Protein AF-A0A9Q2S2T6-F1 (afdb_monomer_lite)

Radius of gyration: 16.64 Å; chains: 1; bounding box: 44×46×44 Å

Organism: NCBI:txid1402135

pLDDT: mean 82.58, std 16.56, range [42.53, 98.38]

Sequence (194 aa):
MKQRLGYIKALYEIPVSDLWSVHAVMGIYILRSSRRIYCGLGSNLANRIPNSLREQGFGEFANYFTEELLYFPKDFRQVDFMSVIEANTISALHTIIWGNGLPLRLTNKQHALLLPGAAWNSCLMLEYKLSIEIAQTVLYRMGVPRRLTELPAYMSDFPTDLGRHHAARWKDIIADEVCLRKKAECPLFVMHPA

Secondary structure (DSSP, 8-state):
--PPPEE--EEEEEEGGGGGG--SS-EEEEEEETTEEEEEEESSHHHHHHHHHHHHT--SEEEEEEGGGEE--TT--HHHHHHHHHHHHHHHHHHHHHHTT-S-EE---TT--PPPGGGGSTT--HHHHHHHHHHHHHHHHTT--HHHHSPPP--S---TTHHHHHHHHHHHHHHHHHTT------SEEEPPP-

Structure (mmCIF, N/CA/C/O backbone):
data_AF-A0A9Q2S2T6-F1
#
_entry.id   AF-A0A9Q2S2T6-F1
#
loop_
_atom_site.group_PDB
_atom_site.id
_atom_site.type_symbol
_atom_site.label_atom_id
_atom_site.label_alt_id
_atom_site.label_comp_id
_atom_site.label_asym_id
_atom_site.label_entity_id
_atom_site.label_seq_id
_atom_site.pdbx_PDB_ins_code
_atom_site.Cartn_x
_atom_site.Cartn_y
_atom_site.Cartn_z
_atom_site.occupancy
_atom_site.B_iso_or_equiv
_atom_site.auth_seq_id
_atom_site.auth_comp_id
_atom_site.auth_asym_id
_atom_site.auth_atom_id
_atom_site.pdbx_PDB_model_num
ATOM 1 N N . MET A 1 1 ? 26.669 16.480 13.266 1.00 46.88 1 MET A N 1
ATOM 2 C CA . MET A 1 1 ? 26.276 15.288 12.479 1.00 46.88 1 MET A CA 1
ATOM 3 C C . MET A 1 1 ? 24.921 15.582 11.838 1.00 46.88 1 MET A C 1
ATOM 5 O O . MET A 1 1 ? 23.966 15.764 12.580 1.00 46.88 1 MET A O 1
ATOM 9 N N . LYS A 1 2 ? 24.825 15.755 10.509 1.00 50.28 2 LYS A N 1
ATOM 10 C CA . LYS A 1 2 ? 23.519 15.941 9.842 1.00 50.28 2 LYS A CA 1
ATOM 11 C C . LYS A 1 2 ? 22.787 14.597 9.888 1.00 50.28 2 LYS A C 1
ATOM 13 O O . LYS A 1 2 ? 23.270 13.643 9.284 1.00 50.28 2 LYS A O 1
ATOM 18 N N . GLN A 1 3 ? 21.695 14.499 10.644 1.00 55.38 3 GLN A N 1
ATOM 19 C CA . GLN A 1 3 ? 20.847 13.305 10.627 1.00 55.38 3 GLN A CA 1
ATOM 20 C C . GLN A 1 3 ? 20.339 13.108 9.193 1.00 55.38 3 GLN A C 1
ATOM 22 O O . GLN A 1 3 ? 19.788 14.032 8.596 1.00 55.38 3 GLN A O 1
ATOM 27 N N . ARG A 1 4 ? 20.626 11.942 8.608 1.00 68.75 4 ARG A N 1
ATOM 28 C CA . ARG A 1 4 ? 20.099 11.552 7.297 1.00 68.75 4 ARG A CA 1
ATOM 29 C C . ARG A 1 4 ? 18.656 11.090 7.477 1.00 68.75 4 ARG A C 1
ATOM 31 O O . ARG A 1 4 ? 18.354 10.448 8.479 1.00 68.75 4 ARG A O 1
ATOM 38 N N . LEU A 1 5 ? 17.807 11.406 6.501 1.00 76.88 5 LEU A N 1
ATOM 39 C CA . LEU A 1 5 ? 16.443 10.891 6.431 1.00 76.88 5 LEU A CA 1
ATOM 40 C C . LEU A 1 5 ? 16.483 9.353 6.406 1.00 76.88 5 LEU A C 1
ATOM 42 O O . LEU A 1 5 ? 17.262 8.767 5.650 1.00 76.88 5 LEU A O 1
ATOM 46 N N . GLY A 1 6 ? 15.677 8.711 7.243 1.00 84.25 6 GLY A N 1
ATOM 47 C CA . GLY A 1 6 ? 15.618 7.255 7.359 1.00 84.25 6 GLY A CA 1
ATOM 48 C C . GLY A 1 6 ? 14.301 6.797 7.968 1.00 84.25 6 GLY A C 1
ATOM 49 O O . GLY A 1 6 ? 13.462 7.623 8.317 1.00 84.25 6 GLY A O 1
ATOM 50 N N . TYR A 1 7 ? 14.115 5.485 8.101 1.00 86.12 7 TYR A N 1
ATOM 51 C CA . TYR A 1 7 ? 12.903 4.926 8.690 1.00 86.12 7 TYR A CA 1
ATOM 52 C C . TYR A 1 7 ? 13.146 3.584 9.380 1.00 86.12 7 TYR A C 1
ATOM 54 O O . TYR A 1 7 ? 14.085 2.856 9.047 1.00 86.12 7 TYR A O 1
ATOM 62 N N . ILE A 1 8 ? 12.278 3.255 10.333 1.00 86.69 8 ILE A N 1
ATOM 63 C CA . ILE A 1 8 ? 12.166 1.920 10.914 1.00 86.69 8 ILE A CA 1
ATOM 64 C C . ILE A 1 8 ? 11.430 1.040 9.908 1.00 86.69 8 ILE A C 1
ATOM 66 O O . ILE A 1 8 ? 10.315 1.355 9.491 1.00 86.69 8 ILE A O 1
ATOM 70 N N . LYS A 1 9 ? 12.043 -0.086 9.530 1.00 87.31 9 LYS A N 1
ATOM 71 C CA . LYS A 1 9 ? 11.454 -1.062 8.606 1.00 87.31 9 LYS A CA 1
ATOM 72 C C . LYS A 1 9 ? 10.332 -1.864 9.260 1.00 87.31 9 LYS A C 1
ATOM 74 O O . LYS A 1 9 ? 10.480 -3.063 9.478 1.00 87.31 9 LYS A O 1
ATOM 79 N N . ALA A 1 10 ? 9.224 -1.216 9.583 1.00 89.31 10 ALA A N 1
ATOM 80 C CA . ALA A 1 10 ? 8.072 -1.865 10.175 1.00 89.31 10 ALA A CA 1
ATOM 81 C C . ALA A 1 10 ? 6.755 -1.399 9.549 1.00 89.31 10 ALA A C 1
ATOM 83 O O . ALA A 1 10 ? 6.629 -0.254 9.126 1.00 89.31 10 ALA A O 1
ATOM 84 N N . LEU A 1 11 ? 5.779 -2.301 9.508 1.00 93.56 11 LEU A N 1
ATOM 85 C CA . LEU A 1 11 ? 4.405 -2.023 9.113 1.00 93.56 11 LEU A CA 1
ATOM 86 C C . LEU A 1 11 ? 3.482 -2.653 10.156 1.00 93.56 11 LEU A C 1
ATOM 88 O O . LEU A 1 11 ? 3.628 -3.834 10.487 1.00 93.56 11 LEU A O 1
ATOM 92 N N . TYR A 1 12 ? 2.550 -1.866 10.683 1.00 94.56 12 TYR A N 1
ATOM 93 C CA . TYR A 1 12 ? 1.514 -2.388 11.564 1.00 94.56 12 TYR A CA 1
ATOM 94 C C . TYR A 1 12 ? 0.455 -3.090 10.723 1.00 94.56 12 TYR A C 1
ATOM 96 O O . TYR A 1 12 ? 0.104 -2.602 9.651 1.00 94.56 12 TYR A O 1
ATOM 104 N N . GLU A 1 13 ? -0.076 -4.201 11.214 1.00 94.81 13 GLU A N 1
ATOM 105 C CA . GLU A 1 13 ? -1.222 -4.889 10.625 1.00 94.81 13 GLU A CA 1
ATOM 106 C C . GLU A 1 13 ? -2.197 -5.224 11.745 1.00 94.81 13 GLU A C 1
ATOM 108 O O . GLU A 1 13 ? -1.837 -5.849 12.741 1.00 94.81 13 GLU A O 1
ATOM 113 N N . ILE A 1 14 ? -3.446 -4.816 11.558 1.00 94.62 14 ILE A N 1
ATOM 114 C CA . ILE A 1 14 ? -4.520 -5.074 12.507 1.00 94.62 14 ILE A CA 1
ATOM 115 C C . ILE A 1 14 ? -5.749 -5.615 11.774 1.00 94.62 14 ILE A C 1
ATOM 117 O O . ILE A 1 14 ? -6.048 -5.179 10.652 1.00 94.62 14 ILE A O 1
ATOM 121 N N . PRO A 1 15 ? -6.483 -6.562 12.372 1.00 95.75 15 PRO A N 1
ATOM 122 C CA . PRO A 1 15 ? -7.802 -6.917 11.881 1.00 95.75 15 PRO A CA 1
ATOM 123 C C . PRO A 1 15 ? -8.771 -5.751 12.116 1.00 95.75 15 PRO A C 1
ATOM 125 O O . PRO A 1 15 ? -8.642 -4.978 13.064 1.00 95.75 15 PRO A O 1
ATOM 128 N N . VAL A 1 16 ? -9.784 -5.630 11.260 1.00 93.38 16 VAL A N 1
ATOM 129 C CA . VAL A 1 16 ? -10.800 -4.566 11.369 1.00 93.38 16 VAL A CA 1
ATOM 130 C C . VAL A 1 16 ? -11.642 -4.667 12.654 1.00 93.38 16 VAL A C 1
ATOM 132 O O . VAL A 1 16 ? -12.215 -3.671 13.088 1.00 93.38 16 VAL A O 1
ATOM 135 N N . SER A 1 17 ? -11.682 -5.829 13.311 1.00 94.38 17 SER A N 1
ATOM 136 C CA . SER A 1 17 ? -12.286 -5.969 14.645 1.00 94.38 17 SER A CA 1
ATOM 137 C C . SER A 1 17 ? -11.566 -5.150 15.722 1.00 94.38 17 SER A C 1
ATOM 139 O O . SER A 1 17 ? -12.191 -4.761 16.706 1.00 94.38 17 SER A O 1
ATOM 141 N N . ASP A 1 18 ? -10.284 -4.840 15.512 1.00 95.56 18 ASP A N 1
ATOM 142 C CA . ASP A 1 18 ? -9.395 -4.291 16.538 1.00 95.56 18 ASP A CA 1
ATOM 143 C C . ASP A 1 18 ? -8.984 -2.841 16.241 1.00 95.56 18 ASP A C 1
ATOM 145 O O . ASP A 1 18 ? -8.001 -2.336 16.771 1.00 95.56 18 ASP A O 1
ATOM 149 N N . LEU A 1 19 ? -9.752 -2.116 15.417 1.00 93.25 19 LEU A N 1
ATOM 150 C CA . LEU A 1 19 ? -9.435 -0.725 15.042 1.00 93.25 19 LEU A CA 1
ATOM 151 C C . LEU A 1 19 ? -9.319 0.243 16.224 1.00 93.25 19 LEU A C 1
ATOM 153 O O . LEU A 1 19 ? -8.726 1.310 16.080 1.00 93.25 19 LEU A O 1
ATOM 157 N N . TRP A 1 20 ? -9.871 -0.113 17.383 1.00 92.12 20 TRP A N 1
ATOM 158 C CA . TRP A 1 20 ? -9.732 0.657 18.617 1.00 92.12 20 TRP A CA 1
ATOM 159 C C . TRP A 1 20 ? -8.271 0.777 19.082 1.00 92.12 20 TRP A C 1
ATOM 161 O O . TRP A 1 20 ? -7.962 1.688 19.844 1.00 92.12 20 TRP A O 1
ATOM 171 N N . SER A 1 21 ? -7.371 -0.099 18.616 1.00 92.50 21 SER A N 1
ATOM 172 C CA . SER A 1 21 ? -5.942 -0.060 18.941 1.00 92.50 21 SER A CA 1
ATOM 173 C C . SER A 1 21 ? -5.119 0.846 18.015 1.00 92.50 21 SER A C 1
ATOM 175 O O . SER A 1 21 ? -3.905 0.946 18.184 1.00 92.50 21 SER A O 1
ATOM 177 N N . VAL A 1 22 ? -5.730 1.477 17.005 1.00 93.50 22 VAL A N 1
ATOM 178 C CA . VAL A 1 22 ? -5.021 2.391 16.097 1.00 93.50 22 VAL A CA 1
ATOM 179 C C . VAL A 1 22 ? -4.677 3.681 16.831 1.00 93.50 22 VAL A C 1
ATOM 181 O O . VAL A 1 22 ? -5.549 4.347 17.385 1.00 93.50 22 VAL A O 1
ATOM 184 N N . HIS A 1 23 ? -3.412 4.088 16.769 1.00 90.25 23 HIS A N 1
ATOM 185 C CA . HIS A 1 23 ? -2.978 5.361 17.337 1.00 90.25 23 HIS A CA 1
ATOM 186 C C . HIS A 1 23 ? -3.464 6.563 16.510 1.00 90.25 23 HIS A C 1
ATOM 188 O O . HIS A 1 23 ? -3.531 6.534 15.278 1.00 90.25 23 HIS A O 1
ATOM 194 N N . ALA A 1 24 ? -3.772 7.659 17.201 1.00 95.12 24 ALA A N 1
ATOM 195 C CA . ALA A 1 24 ? -4.192 8.923 16.604 1.00 95.12 24 ALA A CA 1
ATOM 196 C C . ALA A 1 24 ? -2.989 9.722 16.065 1.00 95.12 24 ALA A C 1
ATOM 198 O O . ALA A 1 24 ? -2.657 10.782 16.587 1.00 95.12 24 ALA A O 1
ATOM 199 N N . VAL A 1 25 ? -2.333 9.195 15.030 1.00 94.31 25 VAL A N 1
ATOM 200 C CA . VAL A 1 25 ? -1.106 9.754 14.430 1.00 94.31 25 VAL A CA 1
ATOM 201 C C . VAL A 1 25 ? -1.260 9.952 12.925 1.00 94.31 25 VAL A C 1
ATOM 203 O O . VAL A 1 25 ? -2.160 9.356 12.318 1.00 94.31 25 VAL A O 1
ATOM 206 N N . MET A 1 26 ? -0.389 10.764 12.312 1.00 95.12 26 MET A N 1
ATOM 207 C CA . MET A 1 26 ? -0.336 10.862 10.856 1.00 95.12 26 MET A CA 1
ATOM 208 C C . MET A 1 26 ? 0.307 9.607 10.264 1.00 95.12 26 MET A C 1
ATOM 210 O O . MET A 1 26 ? 1.298 9.070 10.768 1.00 95.12 26 MET A O 1
ATOM 214 N N . GLY A 1 27 ? -0.255 9.131 9.161 1.00 96.12 27 GLY A N 1
ATOM 215 C CA . GLY A 1 27 ? 0.223 7.922 8.521 1.00 96.12 27 GLY A CA 1
ATOM 216 C C . GLY A 1 27 ? -0.439 7.649 7.187 1.00 96.12 27 GLY A C 1
ATOM 217 O O . GLY A 1 27 ? -1.501 8.196 6.878 1.00 96.12 27 GLY A O 1
ATOM 218 N N . ILE A 1 28 ? 0.168 6.743 6.430 1.00 97.56 28 ILE A N 1
ATOM 219 C CA . ILE A 1 28 ? -0.520 6.076 5.330 1.00 97.56 28 ILE A CA 1
ATOM 220 C C . ILE A 1 28 ? -1.044 4.727 5.806 1.00 97.56 28 ILE A C 1
ATOM 222 O O . ILE A 1 28 ? -0.471 4.090 6.692 1.00 97.56 28 ILE A O 1
ATOM 226 N N . TYR A 1 29 ? -2.136 4.277 5.213 1.00 98.19 29 TYR A N 1
ATOM 227 C CA . TYR A 1 29 ? -2.740 2.992 5.512 1.00 98.19 29 TYR A CA 1
ATOM 228 C C . TYR A 1 29 ? -3.201 2.305 4.235 1.00 98.19 29 TYR A C 1
ATOM 230 O O . TYR A 1 29 ? -3.433 2.934 3.203 1.00 98.19 29 TYR A O 1
ATOM 238 N N . ILE A 1 30 ? -3.335 0.988 4.318 1.00 98.38 30 ILE A N 1
ATOM 239 C CA . ILE A 1 30 ? -3.843 0.127 3.269 1.00 98.38 30 ILE A CA 1
ATOM 240 C C . ILE A 1 30 ? -4.916 -0.786 3.858 1.00 98.38 30 ILE A C 1
ATOM 242 O O . ILE A 1 30 ? -4.626 -1.668 4.671 1.00 98.38 30 ILE A O 1
ATOM 246 N N . LEU A 1 31 ? -6.151 -0.591 3.401 1.00 98.25 31 LEU A N 1
ATOM 247 C CA . LEU A 1 31 ? -7.266 -1.503 3.627 1.00 98.25 31 LEU A CA 1
ATOM 248 C C . LEU A 1 31 ? -7.179 -2.643 2.619 1.00 98.25 31 LEU A C 1
ATOM 250 O O . LEU A 1 31 ? -7.080 -2.409 1.411 1.00 98.25 31 LEU A O 1
ATOM 254 N N . ARG A 1 32 ? -7.256 -3.879 3.105 1.00 96.00 32 ARG A N 1
ATOM 255 C CA . ARG A 1 32 ? -7.220 -5.068 2.252 1.00 96.00 32 ARG A CA 1
ATOM 256 C C . ARG A 1 32 ? -8.313 -6.062 2.614 1.00 96.00 32 ARG A C 1
ATOM 258 O O . ARG A 1 32 ? -8.635 -6.267 3.780 1.00 96.00 32 ARG A O 1
ATOM 265 N N . SER A 1 33 ? -8.861 -6.685 1.583 1.00 93.00 33 SER A N 1
ATOM 266 C CA . SER A 1 33 ? -9.710 -7.883 1.634 1.00 93.00 33 SER A CA 1
ATOM 267 C C . SER A 1 33 ? -9.227 -8.850 0.553 1.00 93.00 33 SER A C 1
ATOM 269 O O . SER A 1 33 ? -8.393 -8.458 -0.265 1.00 93.00 33 SER A O 1
ATOM 271 N N . SER A 1 34 ? -9.761 -10.071 0.499 1.00 86.50 34 SER A N 1
ATOM 272 C CA . SER A 1 34 ? -9.315 -11.140 -0.421 1.00 86.50 34 SER A CA 1
ATOM 273 C C . SER A 1 34 ? -8.887 -10.712 -1.841 1.00 86.50 34 SER A C 1
ATOM 275 O O . SER A 1 34 ? -7.906 -11.240 -2.359 1.00 86.50 34 SER A O 1
ATOM 277 N N . ARG A 1 35 ? -9.586 -9.763 -2.488 1.00 91.19 35 ARG A N 1
ATOM 278 C CA . ARG A 1 35 ? -9.241 -9.268 -3.841 1.00 91.19 35 ARG A CA 1
ATOM 279 C C . ARG A 1 35 ? -9.248 -7.752 -4.014 1.00 91.19 35 ARG A C 1
ATOM 281 O O . ARG A 1 35 ? -9.133 -7.275 -5.141 1.00 91.19 35 ARG A O 1
ATOM 288 N N . ARG A 1 36 ? -9.432 -6.977 -2.946 1.00 95.31 36 ARG A N 1
ATOM 289 C CA . ARG A 1 36 ? -9.549 -5.511 -3.038 1.00 95.31 36 ARG A CA 1
ATOM 290 C C . ARG A 1 36 ? -8.568 -4.832 -2.105 1.00 95.31 36 ARG A C 1
ATOM 292 O O . ARG A 1 36 ? -8.431 -5.248 -0.955 1.00 95.31 36 ARG A O 1
ATOM 299 N N . ILE A 1 37 ? -7.934 -3.786 -2.620 1.00 97.75 37 ILE A N 1
ATOM 300 C CA . ILE A 1 37 ? -6.936 -2.979 -1.929 1.00 97.75 37 ILE A CA 1
ATOM 301 C C . ILE A 1 37 ? -7.318 -1.511 -2.089 1.00 97.75 37 ILE A C 1
ATOM 303 O O . ILE A 1 37 ? -7.670 -1.077 -3.186 1.00 97.75 37 ILE A O 1
ATOM 307 N N . TYR A 1 38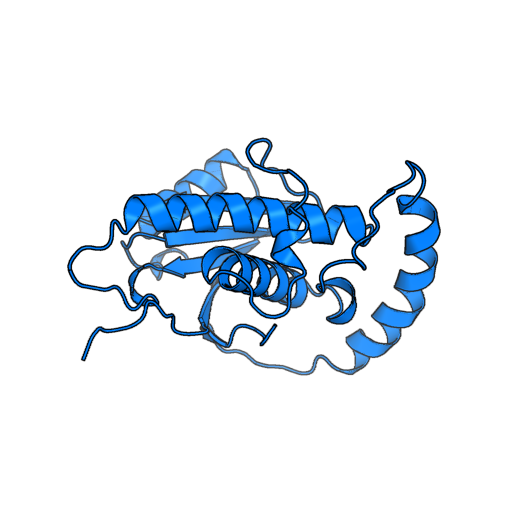 ? -7.224 -0.758 -1.003 1.00 98.19 38 TYR A N 1
ATOM 308 C CA . TYR A 1 38 ? -7.325 0.695 -0.996 1.00 98.19 38 TYR A CA 1
ATOM 309 C C . TYR A 1 38 ? -6.204 1.260 -0.134 1.00 98.19 38 TYR A C 1
ATOM 311 O O . TYR A 1 38 ? -6.017 0.795 0.986 1.00 98.19 38 TYR A O 1
ATOM 319 N N . CYS A 1 39 ? -5.482 2.256 -0.632 1.00 98.31 39 CYS A N 1
ATOM 320 C CA . CYS A 1 39 ? -4.472 2.993 0.116 1.00 98.31 39 CYS A CA 1
ATOM 321 C C . CYS A 1 39 ? -4.969 4.414 0.397 1.00 98.31 39 CYS A C 1
ATOM 323 O O . CYS A 1 39 ? -5.634 5.010 -0.448 1.00 98.31 39 CYS A O 1
ATOM 325 N N . GLY A 1 40 ? -4.667 4.954 1.571 1.00 97.38 40 GLY A N 1
ATOM 326 C CA . GLY A 1 40 ? -5.006 6.328 1.905 1.00 97.38 40 GLY A CA 1
ATOM 327 C C . GLY A 1 40 ? -4.021 6.956 2.880 1.00 97.38 40 GLY A C 1
ATOM 328 O O . GLY A 1 40 ? -3.321 6.261 3.613 1.00 97.38 40 GLY A O 1
ATOM 329 N N . LEU A 1 41 ? -4.023 8.281 2.923 1.00 97.25 41 LEU A N 1
ATOM 330 C CA . LEU A 1 41 ? -3.368 9.110 3.928 1.00 97.25 41 LEU A CA 1
ATOM 331 C C . LEU A 1 41 ? -4.384 9.586 4.977 1.00 97.25 41 LEU A C 1
ATOM 333 O O . LEU A 1 41 ? -5.562 9.826 4.684 1.00 97.25 41 LEU A O 1
ATOM 337 N N . GLY A 1 42 ? -3.935 9.742 6.220 1.00 96.25 42 GLY A N 1
ATOM 338 C CA . GLY A 1 42 ? -4.690 10.424 7.265 1.00 96.25 42 GLY A CA 1
ATOM 339 C C . GLY A 1 42 ? -3.765 11.174 8.211 1.00 96.25 42 GLY A C 1
ATOM 340 O O . GLY A 1 42 ? -2.763 10.624 8.647 1.00 96.25 42 GLY A O 1
ATOM 341 N N . SER A 1 43 ? -4.133 12.404 8.574 1.00 95.81 43 SER A N 1
ATOM 342 C CA . SER A 1 43 ? -3.496 13.149 9.674 1.00 95.81 43 SER A CA 1
ATOM 343 C C . SER A 1 43 ? -3.831 12.566 11.052 1.00 95.81 43 SER A C 1
ATOM 345 O O . SER A 1 43 ? -3.153 12.848 12.031 1.00 95.81 43 SER A O 1
ATOM 347 N N . ASN A 1 44 ? -4.883 11.747 11.123 1.00 96.94 44 ASN A N 1
ATOM 348 C CA . ASN A 1 44 ? -5.264 10.963 12.287 1.00 96.94 44 ASN A CA 1
ATOM 349 C C . ASN A 1 44 ? -5.794 9.608 11.802 1.00 96.94 44 ASN A C 1
ATOM 351 O O . ASN A 1 44 ? -6.937 9.504 11.339 1.00 96.94 44 ASN A O 1
ATOM 355 N N . LEU A 1 45 ? -4.952 8.577 11.877 1.00 97.31 45 LEU A N 1
ATOM 356 C CA . LEU A 1 45 ? -5.296 7.234 11.413 1.00 97.31 45 LEU A CA 1
ATOM 357 C C . LEU A 1 45 ? -6.460 6.607 12.188 1.00 97.31 45 LEU A C 1
ATOM 359 O O . LEU A 1 45 ? -7.319 5.985 11.561 1.00 97.31 45 LEU A O 1
ATOM 363 N N . ALA A 1 46 ? -6.529 6.820 13.507 1.00 97.06 46 ALA A N 1
ATOM 364 C CA . ALA A 1 46 ? -7.592 6.283 14.362 1.00 97.06 46 ALA A CA 1
ATOM 365 C C . ALA A 1 46 ? -8.994 6.695 13.884 1.00 97.06 46 ALA A C 1
ATOM 367 O O . ALA A 1 46 ? -9.930 5.903 13.942 1.00 97.06 46 ALA A O 1
ATOM 368 N N . ASN A 1 47 ? -9.127 7.902 13.326 1.00 97.44 47 ASN A N 1
ATOM 369 C CA . ASN A 1 47 ? -10.378 8.378 12.733 1.00 97.44 47 ASN A CA 1
ATOM 370 C C . ASN A 1 47 ? -10.491 8.054 11.236 1.00 97.44 47 ASN A C 1
ATOM 372 O O . ASN A 1 47 ? -11.569 7.698 10.747 1.00 97.44 47 ASN A O 1
ATOM 376 N N . ARG A 1 48 ? -9.395 8.196 10.478 1.00 97.88 48 ARG A N 1
ATOM 377 C CA . ARG A 1 48 ? -9.435 8.077 9.014 1.00 97.88 48 ARG A CA 1
ATOM 378 C C . ARG A 1 48 ? -9.682 6.642 8.550 1.00 97.88 48 ARG A C 1
ATOM 380 O O . ARG A 1 48 ? -10.479 6.462 7.633 1.00 97.88 48 ARG A O 1
ATOM 387 N N . ILE A 1 49 ? -9.062 5.644 9.183 1.00 97.69 49 ILE A N 1
ATOM 388 C CA . ILE A 1 49 ? -9.2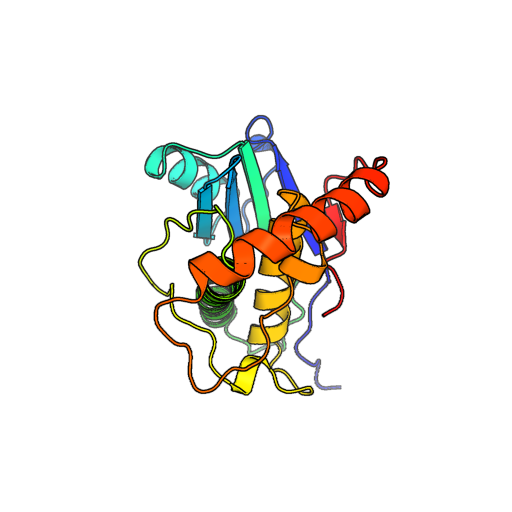01 4.229 8.799 1.00 97.69 49 ILE A CA 1
ATOM 389 C C . ILE A 1 49 ? -10.670 3.763 8.911 1.00 97.69 49 ILE A C 1
ATOM 391 O O . ILE A 1 49 ? -11.204 3.288 7.904 1.00 97.69 49 ILE A O 1
ATOM 395 N N . PRO A 1 50 ? -11.385 3.965 10.042 1.00 97.56 50 PRO A N 1
ATOM 396 C CA . PRO A 1 50 ? -12.816 3.654 10.131 1.00 97.56 50 PRO A CA 1
ATOM 397 C C . PRO A 1 50 ? -13.688 4.405 9.119 1.00 97.56 50 PRO A C 1
ATOM 399 O O . PRO A 1 50 ? -14.626 3.826 8.567 1.00 97.56 50 PRO A O 1
ATOM 402 N N . ASN A 1 51 ? -13.393 5.683 8.851 1.00 97.88 51 ASN A N 1
ATOM 403 C CA . ASN A 1 51 ? -14.120 6.460 7.841 1.00 97.88 51 ASN A CA 1
ATOM 404 C C . ASN A 1 51 ? -13.970 5.838 6.451 1.00 97.88 51 ASN A C 1
ATOM 406 O O . ASN A 1 51 ? -14.968 5.606 5.772 1.00 97.88 51 ASN A O 1
ATOM 410 N N . SER A 1 52 ? -12.747 5.493 6.052 1.00 97.44 52 SER A N 1
ATOM 411 C CA . SER A 1 52 ? -12.520 4.874 4.749 1.00 97.44 52 SER A CA 1
ATOM 412 C C . SER A 1 52 ? -13.072 3.464 4.641 1.00 97.44 52 SER A C 1
ATOM 414 O O . SER A 1 52 ? -13.543 3.102 3.571 1.00 97.44 52 SER A O 1
ATOM 416 N N . LEU A 1 53 ? -13.120 2.685 5.722 1.00 96.56 53 LEU A N 1
ATOM 417 C CA . LEU A 1 53 ? -13.832 1.402 5.711 1.00 96.56 53 LEU A CA 1
ATOM 418 C C . LEU A 1 53 ? -15.318 1.578 5.371 1.00 96.56 53 LEU A C 1
ATOM 420 O O . LEU A 1 53 ? -15.850 0.821 4.558 1.00 96.56 53 LEU A O 1
ATOM 424 N N . ARG A 1 54 ? -15.970 2.608 5.931 1.00 96.94 54 ARG A N 1
ATOM 425 C CA . ARG A 1 54 ? -17.360 2.959 5.595 1.00 96.94 54 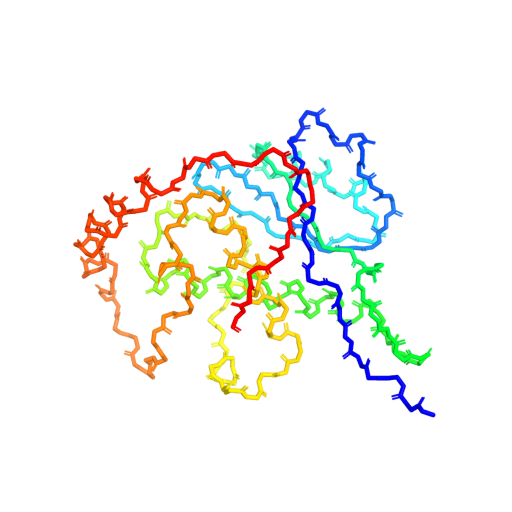ARG A CA 1
ATOM 426 C C . ARG A 1 54 ? -17.507 3.438 4.149 1.00 96.94 54 ARG A C 1
ATOM 428 O O . ARG A 1 54 ? -18.428 3.004 3.469 1.00 96.94 54 ARG A O 1
ATOM 435 N N . GLU A 1 55 ? -16.602 4.297 3.678 1.00 96.56 55 GLU A N 1
ATOM 436 C CA . GLU A 1 55 ? -16.615 4.835 2.306 1.00 96.56 55 GLU A CA 1
ATOM 437 C C . GLU A 1 55 ? -16.379 3.747 1.247 1.00 96.56 55 GLU A C 1
ATOM 439 O O . GLU A 1 55 ? -17.037 3.726 0.210 1.00 96.56 55 GLU A O 1
ATOM 444 N N . GLN A 1 56 ? -15.422 2.850 1.492 1.00 95.69 56 GLN A N 1
ATOM 445 C CA . GLN A 1 56 ? -15.023 1.818 0.536 1.00 95.69 56 GLN A CA 1
ATOM 446 C C . GLN A 1 56 ? -15.942 0.588 0.583 1.00 95.69 56 GLN A C 1
ATOM 448 O O . GLN A 1 56 ? -16.037 -0.145 -0.404 1.00 95.69 56 GLN A O 1
ATOM 453 N N . GLY A 1 57 ? -16.602 0.330 1.717 1.00 95.50 57 GLY A N 1
ATOM 454 C CA . GLY A 1 57 ? -17.473 -0.833 1.900 1.00 95.50 57 GLY A CA 1
ATOM 455 C C . GLY A 1 57 ? -16.727 -2.174 1.894 1.00 95.50 57 GLY A C 1
ATOM 456 O O . GLY A 1 57 ? -17.320 -3.211 1.587 1.00 95.50 57 GLY A O 1
ATOM 457 N N . PHE A 1 58 ? -15.417 -2.174 2.168 1.00 95.00 58 PHE A N 1
ATOM 458 C CA . PHE A 1 58 ? -14.611 -3.388 2.323 1.00 95.00 58 PHE A CA 1
ATOM 459 C C . PHE A 1 58 ? -13.387 -3.161 3.215 1.00 95.00 58 PHE A C 1
ATOM 461 O O . PHE A 1 58 ? -12.852 -2.057 3.273 1.00 95.00 58 PHE A O 1
ATOM 468 N N . GLY A 1 59 ? -12.902 -4.246 3.821 1.00 91.75 59 GLY A N 1
ATOM 469 C CA . GLY A 1 59 ? -11.649 -4.310 4.570 1.00 91.75 59 GLY A CA 1
ATOM 470 C C . GLY A 1 59 ? -11.728 -5.394 5.641 1.00 91.75 59 GLY A C 1
ATOM 471 O O . GLY A 1 59 ? -12.620 -5.369 6.479 1.00 91.75 59 GLY A O 1
ATOM 472 N N . GLU A 1 60 ? -10.820 -6.361 5.583 1.00 95.12 60 GLU A N 1
ATOM 473 C CA . GLU A 1 60 ? -10.645 -7.400 6.610 1.00 95.12 60 GLU A CA 1
ATOM 474 C C . GLU A 1 60 ? -9.486 -7.024 7.539 1.00 95.12 60 GLU A C 1
ATOM 476 O O . GLU A 1 60 ? -9.561 -7.204 8.753 1.00 95.12 60 GLU A O 1
ATOM 481 N N . PHE A 1 61 ? -8.441 -6.430 6.958 1.00 96.75 61 PHE A N 1
ATOM 482 C CA . PHE A 1 61 ? -7.264 -5.942 7.664 1.00 96.75 61 PHE A CA 1
ATOM 483 C C . PHE A 1 61 ? -6.932 -4.517 7.230 1.00 96.75 61 PHE A C 1
ATOM 485 O O . PHE A 1 61 ? -7.097 -4.155 6.057 1.00 96.75 61 PHE A O 1
ATOM 492 N N . ALA A 1 62 ? -6.402 -3.740 8.169 1.00 96.81 62 ALA A N 1
ATOM 493 C CA . ALA A 1 62 ? -5.753 -2.466 7.910 1.00 96.81 62 ALA A CA 1
ATOM 494 C C . ALA A 1 62 ? -4.256 -2.608 8.197 1.00 96.81 62 ALA A C 1
ATOM 496 O O . ALA A 1 62 ? -3.863 -3.033 9.281 1.00 96.81 62 ALA A O 1
ATOM 497 N N . ASN A 1 63 ? -3.424 -2.249 7.222 1.00 97.19 63 ASN A N 1
ATOM 498 C CA . ASN A 1 63 ? -1.980 -2.140 7.405 1.00 97.19 63 ASN A CA 1
ATOM 499 C C . ASN A 1 63 ? -1.630 -0.661 7.423 1.00 97.19 63 ASN A C 1
ATOM 501 O O . ASN A 1 63 ? -2.184 0.071 6.607 1.00 97.19 63 ASN A O 1
ATOM 505 N N . TYR A 1 64 ? -0.751 -0.195 8.300 1.00 96.69 64 TYR A N 1
ATOM 506 C CA . TYR A 1 64 ? -0.429 1.229 8.345 1.00 96.69 64 TYR A CA 1
ATOM 507 C C . TYR A 1 64 ? 1.021 1.511 8.718 1.00 96.69 64 TYR A C 1
ATOM 509 O O . TYR A 1 64 ? 1.655 0.778 9.479 1.00 96.69 64 TYR A O 1
ATOM 517 N N . PHE A 1 65 ? 1.530 2.595 8.140 1.00 95.88 65 PHE A N 1
ATOM 518 C CA . PHE A 1 65 ? 2.863 3.137 8.354 1.00 95.88 65 PHE A CA 1
ATOM 519 C C . PHE A 1 65 ? 2.720 4.571 8.868 1.00 95.88 65 PHE A C 1
ATOM 521 O O . PHE A 1 65 ? 2.050 5.395 8.239 1.00 95.88 65 PHE A O 1
ATOM 528 N N . THR A 1 66 ? 3.318 4.861 10.021 1.00 93.62 66 THR A N 1
ATOM 529 C CA . THR A 1 66 ? 3.137 6.133 10.732 1.00 93.62 66 THR A CA 1
ATOM 530 C C . THR A 1 66 ? 4.366 7.018 10.605 1.00 93.62 66 THR A C 1
ATOM 532 O O . THR A 1 66 ? 5.480 6.539 10.391 1.00 93.62 66 THR A O 1
ATOM 535 N N . GLU A 1 67 ? 4.173 8.324 10.765 1.00 91.00 67 GLU A N 1
ATOM 536 C CA . GLU A 1 67 ? 5.279 9.286 10.786 1.00 91.00 67 GLU A CA 1
ATOM 537 C C . GLU A 1 67 ? 6.291 9.022 11.913 1.00 91.00 67 GLU A C 1
ATOM 539 O O . GLU A 1 67 ? 7.461 9.359 11.781 1.00 91.00 67 GLU A O 1
ATOM 544 N N . GLU A 1 68 ? 5.870 8.368 12.998 1.00 89.81 68 GLU A N 1
ATOM 545 C CA . GLU A 1 68 ? 6.732 8.003 14.131 1.00 89.81 68 GLU A CA 1
ATOM 546 C C . GLU A 1 68 ? 7.816 6.989 13.745 1.00 89.81 68 GLU A C 1
ATOM 548 O O . GLU A 1 68 ? 8.835 6.865 14.423 1.00 89.81 68 GLU A O 1
ATOM 553 N N . LEU A 1 69 ? 7.609 6.260 12.645 1.00 90.38 69 LEU A N 1
ATOM 554 C CA . LEU A 1 69 ? 8.599 5.346 12.086 1.00 90.38 69 LEU A CA 1
ATOM 555 C C . LEU A 1 69 ? 9.627 6.073 11.207 1.00 90.38 69 LEU A C 1
ATOM 557 O O . LEU A 1 69 ? 10.521 5.418 10.671 1.00 90.38 69 LEU A O 1
ATOM 561 N N . LEU A 1 70 ? 9.524 7.396 11.040 1.00 88.69 70 LEU A N 1
ATOM 562 C CA . LEU A 1 70 ? 10.430 8.208 10.232 1.00 88.69 70 LEU A CA 1
ATOM 563 C C . LEU A 1 70 ? 11.427 8.980 11.101 1.00 88.69 70 LEU A C 1
ATOM 565 O O . LEU A 1 70 ? 11.096 9.582 12.119 1.00 88.69 70 LEU A O 1
ATOM 569 N N . TYR A 1 71 ? 12.674 9.015 10.641 1.00 85.19 71 TYR A N 1
ATOM 570 C CA . TYR A 1 71 ? 13.734 9.836 11.210 1.00 85.19 71 TYR A CA 1
ATOM 571 C C . TYR A 1 71 ? 13.933 11.069 10.336 1.00 85.19 71 TYR A C 1
ATOM 573 O O . TYR A 1 71 ? 14.548 10.987 9.271 1.00 85.19 71 TYR A O 1
ATOM 581 N N . PHE A 1 72 ? 13.420 12.213 10.785 1.00 78.12 72 PHE A N 1
ATOM 582 C CA . PHE A 1 72 ? 13.487 13.466 10.041 1.00 78.12 72 PHE A CA 1
ATOM 583 C C . PHE A 1 72 ? 14.625 14.383 10.510 1.00 78.12 72 PHE A C 1
ATOM 585 O O . PHE A 1 72 ? 14.847 14.532 11.713 1.00 78.12 72 PHE A O 1
ATOM 592 N N . PRO A 1 73 ? 15.307 15.084 9.586 1.00 76.00 73 PRO A N 1
ATOM 593 C CA . PRO A 1 73 ? 16.027 16.310 9.921 1.00 76.00 73 PRO A CA 1
ATOM 594 C C . PRO A 1 73 ? 15.062 17.368 10.492 1.00 76.00 73 PRO A C 1
ATOM 596 O O . PRO A 1 73 ? 13.904 17.420 10.083 1.00 76.00 73 PRO A O 1
ATOM 599 N N . LYS A 1 74 ? 15.546 18.249 11.382 1.00 65.56 74 LYS A N 1
ATOM 600 C CA . LYS A 1 74 ? 14.732 19.264 12.093 1.00 65.56 74 LYS A CA 1
ATOM 601 C C . LYS A 1 74 ? 13.850 20.162 11.205 1.00 65.56 74 LYS A C 1
ATOM 603 O O . LYS A 1 74 ? 12.831 20.631 11.692 1.00 65.56 74 LYS A O 1
ATOM 608 N N . ASP A 1 75 ? 14.203 20.359 9.934 1.00 66.81 75 ASP A N 1
ATOM 609 C CA . ASP A 1 75 ? 13.523 21.296 9.020 1.00 66.81 75 ASP A CA 1
ATOM 610 C C . ASP A 1 75 ? 12.692 20.599 7.925 1.00 66.81 75 ASP A C 1
ATOM 612 O O . ASP A 1 75 ? 12.359 21.191 6.896 1.00 66.81 75 ASP A O 1
ATOM 616 N N . PHE A 1 76 ? 12.400 19.307 8.086 1.00 75.56 76 PHE A N 1
ATOM 617 C CA . PHE A 1 76 ? 11.750 18.522 7.042 1.00 75.56 76 PHE A CA 1
ATOM 618 C C . PHE A 1 76 ? 10.217 18.600 7.113 1.00 75.56 76 PHE A C 1
ATOM 620 O O . PHE A 1 76 ? 9.614 18.369 8.161 1.00 75.56 76 PHE A O 1
ATOM 627 N N . ARG A 1 77 ? 9.568 18.885 5.976 1.00 76.94 77 ARG A N 1
ATOM 628 C CA . ARG A 1 77 ? 8.102 18.968 5.868 1.00 76.94 77 ARG A CA 1
ATOM 629 C C . ARG A 1 77 ? 7.476 17.574 5.809 1.00 76.94 77 ARG A C 1
ATOM 631 O O . ARG A 1 77 ? 7.371 16.967 4.748 1.00 76.94 77 ARG A O 1
ATOM 638 N N . GLN A 1 78 ? 7.050 17.080 6.968 1.00 78.56 78 GLN A N 1
ATOM 639 C CA . GLN A 1 78 ? 6.538 15.716 7.151 1.00 78.56 78 GLN A CA 1
ATOM 640 C C . GLN A 1 78 ? 5.267 15.433 6.332 1.00 78.56 78 GLN A C 1
ATOM 642 O O . GLN A 1 78 ? 5.154 14.373 5.723 1.00 78.56 78 GLN A O 1
ATOM 647 N N . VAL A 1 79 ? 4.340 16.395 6.260 1.00 82.12 79 VAL A N 1
ATOM 648 C CA . VAL A 1 79 ? 3.064 16.248 5.529 1.00 82.12 79 VAL A CA 1
ATOM 649 C C . VAL A 1 79 ? 3.285 16.043 4.027 1.00 82.12 79 VAL A C 1
ATOM 651 O O . VAL A 1 79 ? 2.691 15.143 3.428 1.00 82.12 79 VAL A O 1
ATOM 654 N N . ASP A 1 80 ? 4.173 16.842 3.428 1.00 87.62 80 ASP A N 1
ATOM 655 C CA . ASP A 1 80 ? 4.496 16.752 1.999 1.00 87.62 80 ASP A CA 1
ATOM 656 C C . ASP A 1 80 ? 5.090 15.373 1.681 1.00 87.62 80 ASP A C 1
ATOM 658 O O . ASP A 1 80 ? 4.715 14.725 0.705 1.00 87.62 80 ASP A O 1
ATOM 662 N N . PHE A 1 81 ? 5.963 14.876 2.557 1.00 90.19 81 PHE A N 1
ATOM 663 C CA . PHE A 1 81 ? 6.577 13.565 2.393 1.00 90.19 81 PHE A CA 1
ATOM 664 C C . PHE A 1 81 ? 5.583 12.418 2.535 1.00 90.19 81 PHE A C 1
ATOM 666 O O . PHE A 1 81 ? 5.575 11.537 1.685 1.00 90.19 81 PHE A O 1
ATOM 673 N N . MET A 1 82 ? 4.702 12.431 3.539 1.00 92.81 82 MET A N 1
ATOM 674 C CA . MET A 1 82 ? 3.696 11.371 3.692 1.00 92.81 82 MET A CA 1
ATOM 675 C C . MET A 1 82 ? 2.728 11.318 2.505 1.00 92.81 82 MET A C 1
ATOM 677 O O . MET A 1 82 ? 2.341 10.229 2.083 1.00 92.81 82 MET A O 1
ATOM 681 N N . SER A 1 83 ? 2.416 12.470 1.908 1.00 94.12 83 SER A N 1
ATOM 682 C CA . SER A 1 83 ? 1.635 12.547 0.665 1.00 94.12 83 SER A CA 1
ATOM 683 C C . SER A 1 83 ? 2.382 11.923 -0.523 1.00 94.12 83 SER A C 1
ATOM 685 O O . SER A 1 83 ? 1.797 11.191 -1.320 1.00 94.12 83 SER A O 1
ATOM 687 N N . VAL A 1 84 ? 3.698 12.147 -0.623 1.00 93.88 84 VAL A N 1
ATOM 688 C CA . VAL A 1 84 ? 4.546 11.490 -1.634 1.00 93.88 84 VAL A CA 1
ATOM 689 C C . VAL A 1 84 ? 4.612 9.978 -1.400 1.00 93.88 84 VAL A C 1
ATOM 691 O O . VAL A 1 84 ? 4.480 9.212 -2.355 1.00 93.88 84 VAL A O 1
ATOM 694 N N . ILE A 1 85 ? 4.758 9.531 -0.147 1.00 95.44 85 ILE A N 1
ATOM 695 C CA . ILE A 1 85 ? 4.755 8.104 0.202 1.00 95.44 85 ILE A CA 1
ATOM 696 C C . ILE A 1 85 ? 3.416 7.455 -0.161 1.00 95.44 85 ILE A C 1
ATOM 698 O O . ILE A 1 85 ? 3.427 6.361 -0.723 1.00 95.44 85 ILE A O 1
ATOM 702 N N . GLU A 1 86 ? 2.276 8.102 0.096 1.00 97.19 86 GLU A N 1
ATOM 703 C CA . GLU A 1 86 ? 0.955 7.612 -0.324 1.00 97.19 86 GLU A CA 1
ATOM 704 C C . GLU A 1 86 ? 0.894 7.429 -1.848 1.00 97.19 86 GLU A C 1
ATOM 706 O O . GLU A 1 86 ? 0.646 6.321 -2.331 1.00 97.19 86 GLU A O 1
ATOM 711 N N . ALA A 1 87 ? 1.175 8.491 -2.611 1.00 96.62 87 ALA A N 1
ATOM 712 C CA .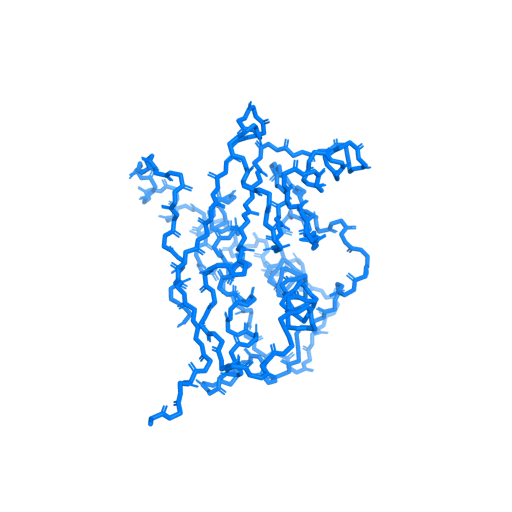 ALA A 1 87 ? 1.092 8.480 -4.071 1.00 96.62 87 ALA A CA 1
ATOM 713 C C . ALA A 1 87 ? 2.009 7.416 -4.699 1.00 96.62 87 ALA A C 1
ATOM 715 O O . ALA A 1 87 ? 1.590 6.662 -5.586 1.00 96.62 87 ALA A O 1
ATOM 716 N N . ASN A 1 88 ? 3.240 7.305 -4.198 1.00 96.75 88 ASN A N 1
ATOM 717 C CA . ASN A 1 88 ? 4.197 6.302 -4.649 1.00 96.75 88 ASN A CA 1
ATOM 718 C C . ASN A 1 88 ? 3.790 4.887 -4.222 1.00 96.75 88 ASN A C 1
ATOM 720 O O . ASN A 1 88 ? 4.023 3.947 -4.975 1.00 96.75 88 ASN A O 1
ATOM 724 N N . THR A 1 89 ? 3.151 4.708 -3.060 1.00 97.75 89 THR A N 1
ATOM 725 C CA . THR A 1 89 ? 2.663 3.390 -2.611 1.00 97.75 89 THR A CA 1
ATOM 726 C C . THR A 1 89 ? 1.500 2.923 -3.481 1.00 97.75 89 THR A C 1
ATOM 728 O O . THR A 1 89 ? 1.473 1.766 -3.899 1.00 97.75 89 THR A O 1
ATOM 731 N N . ILE A 1 90 ? 0.574 3.823 -3.830 1.00 98.06 90 ILE A N 1
ATOM 732 C CA . ILE A 1 90 ? -0.499 3.550 -4.799 1.00 98.06 90 ILE A CA 1
ATOM 733 C C . ILE A 1 90 ? 0.102 3.161 -6.157 1.00 98.06 90 ILE A C 1
ATOM 735 O O . ILE A 1 90 ? -0.297 2.146 -6.732 1.00 98.06 90 ILE A O 1
ATOM 739 N N . SER A 1 91 ? 1.089 3.919 -6.644 1.00 96.12 91 SER A N 1
ATOM 740 C CA . SER A 1 91 ? 1.772 3.628 -7.912 1.00 96.12 91 SER A CA 1
ATOM 741 C C . SER A 1 91 ? 2.517 2.289 -7.869 1.00 96.12 91 SER A C 1
ATOM 743 O O . SER A 1 91 ? 2.458 1.513 -8.821 1.00 96.12 91 SER A O 1
ATOM 745 N N . ALA A 1 92 ? 3.175 1.966 -6.751 1.00 96.38 92 ALA A N 1
ATOM 746 C CA . ALA A 1 92 ? 3.864 0.694 -6.549 1.00 96.38 92 ALA A CA 1
ATOM 747 C C . ALA A 1 92 ? 2.885 -0.485 -6.548 1.00 96.38 92 ALA A C 1
ATOM 749 O O . ALA A 1 92 ? 3.081 -1.441 -7.298 1.00 96.38 92 ALA A O 1
ATOM 750 N N . LEU A 1 93 ? 1.791 -0.389 -5.782 1.00 97.00 93 LEU A N 1
ATOM 751 C CA . LEU A 1 93 ? 0.711 -1.378 -5.797 1.00 97.00 93 LEU A CA 1
ATOM 752 C C . LEU A 1 93 ? 0.174 -1.570 -7.216 1.00 97.00 93 LEU A C 1
ATOM 754 O O . LEU A 1 93 ? 0.069 -2.703 -7.675 1.00 97.00 93 LEU A O 1
ATOM 758 N N . HIS A 1 94 ? -0.127 -0.480 -7.925 1.00 94.31 94 HIS A N 1
ATOM 759 C CA . HIS A 1 94 ? -0.619 -0.541 -9.298 1.00 94.31 94 HIS A CA 1
ATOM 760 C C . HIS A 1 94 ? 0.379 -1.238 -10.230 1.00 94.31 94 HIS A C 1
ATOM 762 O O . HIS A 1 94 ? 0.005 -2.175 -10.931 1.00 94.31 94 HIS A O 1
ATOM 768 N N . THR A 1 95 ? 1.648 -0.834 -10.185 1.00 92.62 95 THR A N 1
ATOM 769 C CA . THR A 1 95 ? 2.729 -1.381 -11.017 1.00 92.62 95 THR A CA 1
ATOM 770 C C . THR A 1 95 ? 2.912 -2.879 -10.795 1.00 92.62 95 THR A C 1
ATOM 772 O O . THR A 1 95 ? 2.992 -3.633 -11.761 1.00 92.62 95 THR A O 1
ATOM 775 N N . ILE A 1 96 ? 2.938 -3.329 -9.538 1.00 93.19 96 ILE A N 1
ATOM 776 C CA . ILE A 1 96 ? 3.114 -4.747 -9.198 1.00 93.19 96 ILE A CA 1
ATOM 777 C C . ILE A 1 96 ? 1.863 -5.545 -9.588 1.00 93.19 96 ILE A C 1
ATOM 779 O O . ILE A 1 96 ? 1.973 -6.582 -10.237 1.00 93.19 96 ILE A O 1
ATOM 783 N N . ILE A 1 97 ? 0.665 -5.059 -9.237 1.00 91.50 97 ILE A N 1
ATOM 784 C CA . ILE A 1 97 ? -0.603 -5.744 -9.530 1.00 91.50 97 ILE A CA 1
ATOM 785 C C . ILE A 1 97 ? -0.807 -5.888 -11.035 1.00 91.50 97 ILE A C 1
ATOM 787 O O . ILE A 1 97 ? -1.041 -6.992 -11.522 1.00 91.50 97 ILE A O 1
ATOM 791 N N . TRP A 1 98 ? -0.712 -4.786 -11.773 1.00 88.25 98 TRP A N 1
ATOM 792 C CA . TRP A 1 98 ? -0.930 -4.776 -13.213 1.00 88.25 98 TRP A CA 1
ATOM 793 C C . TRP A 1 98 ? 0.206 -5.488 -13.949 1.00 88.25 98 TRP A C 1
ATOM 795 O O . TRP A 1 98 ? -0.050 -6.386 -14.751 1.00 88.25 98 TRP A O 1
ATOM 805 N N . GLY A 1 99 ? 1.457 -5.163 -13.615 1.00 85.56 99 GLY A N 1
ATOM 806 C CA . GLY A 1 99 ? 2.638 -5.697 -14.287 1.00 85.56 99 GLY A CA 1
ATOM 807 C C . GLY A 1 99 ? 2.868 -7.187 -14.047 1.00 85.56 99 GLY A C 1
ATOM 808 O O . GLY A 1 99 ? 3.335 -7.871 -14.948 1.00 85.56 99 GLY A O 1
ATOM 809 N N . ASN A 1 100 ? 2.489 -7.734 -12.887 1.00 84.25 100 ASN A N 1
ATOM 810 C CA . ASN A 1 100 ? 2.546 -9.181 -12.640 1.00 84.25 100 ASN A CA 1
ATOM 811 C C . ASN A 1 100 ? 1.218 -9.903 -12.946 1.00 84.25 100 ASN A C 1
ATOM 813 O O . ASN A 1 100 ? 1.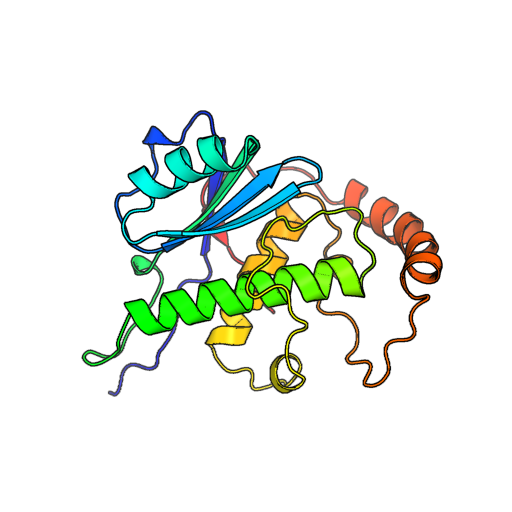152 -11.128 -12.817 1.00 84.25 100 ASN A O 1
ATOM 817 N N . GLY A 1 101 ? 0.179 -9.188 -13.391 1.00 82.00 101 GLY A N 1
ATOM 818 C CA . GLY A 1 101 ? -1.126 -9.765 -13.719 1.00 82.00 101 GLY A CA 1
ATOM 819 C C . GLY A 1 101 ? -1.850 -10.354 -12.505 1.00 82.00 101 GLY A C 1
ATOM 820 O O . GLY A 1 101 ? -2.457 -11.419 -12.610 1.00 82.00 101 GLY A O 1
ATOM 821 N N . LEU A 1 102 ? -1.752 -9.705 -11.340 1.00 85.75 102 LEU A N 1
ATOM 822 C CA . LEU A 1 102 ? -2.404 -10.165 -10.117 1.00 85.75 102 LEU A CA 1
ATOM 823 C C . LEU A 1 102 ? -3.933 -9.980 -10.184 1.00 85.75 102 LEU A C 1
ATOM 825 O O . LEU A 1 102 ? -4.395 -8.909 -10.573 1.00 85.75 102 LEU A O 1
ATOM 829 N N . PRO A 1 103 ? -4.753 -10.967 -9.753 1.00 87.75 103 PRO A N 1
ATOM 830 C CA . PRO A 1 103 ? -6.211 -10.888 -9.709 1.00 87.75 103 PRO A CA 1
ATOM 831 C C . PRO A 1 103 ? -6.674 -10.071 -8.490 1.00 87.75 103 PRO A C 1
ATOM 833 O O . PRO A 1 103 ? -7.568 -10.470 -7.740 1.00 87.75 103 PRO A O 1
ATOM 836 N N . LEU A 1 104 ? -6.021 -8.932 -8.276 1.00 90.25 104 LEU A N 1
ATOM 837 C CA . LEU A 1 104 ? -6.266 -7.974 -7.213 1.00 90.25 104 LEU A CA 1
ATOM 838 C C . LEU A 1 104 ? -6.737 -6.668 -7.842 1.00 90.25 104 LEU A C 1
ATOM 840 O O . LEU A 1 104 ? -6.277 -6.262 -8.907 1.00 90.25 104 LEU A O 1
ATOM 844 N N . ARG A 1 105 ? -7.658 -5.989 -7.169 1.00 92.31 105 ARG A N 1
ATOM 845 C CA . ARG A 1 105 ? -8.194 -4.705 -7.604 1.00 92.31 105 ARG A CA 1
ATOM 846 C C . ARG A 1 105 ? -7.770 -3.614 -6.633 1.00 92.31 105 ARG A C 1
ATOM 848 O O . ARG A 1 105 ? -8.251 -3.576 -5.502 1.00 92.31 105 ARG A O 1
ATOM 855 N N . LEU A 1 106 ? -6.929 -2.702 -7.108 1.00 94.94 106 LEU A N 1
ATOM 856 C CA . LEU A 1 106 ? -6.679 -1.424 -6.449 1.00 94.94 106 LEU A CA 1
ATOM 857 C C . LEU A 1 106 ? -7.862 -0.486 -6.731 1.00 94.94 106 LEU A C 1
ATOM 859 O O . LEU A 1 106 ? -8.217 -0.278 -7.891 1.00 94.94 106 LEU A O 1
ATOM 863 N N . THR A 1 107 ? -8.525 0.026 -5.693 1.00 95.00 107 THR A N 1
ATOM 864 C CA . THR A 1 107 ? -9.712 0.887 -5.860 1.00 95.00 107 THR A CA 1
ATOM 865 C C . THR A 1 107 ? -9.372 2.369 -5.976 1.00 95.00 107 THR A C 1
ATOM 867 O O . THR A 1 107 ? -10.205 3.139 -6.460 1.00 95.00 107 THR A O 1
ATOM 870 N N . ASN A 1 108 ? -8.152 2.768 -5.601 1.00 94.50 108 ASN A N 1
ATOM 871 C CA . ASN A 1 108 ? -7.629 4.106 -5.858 1.00 94.50 108 ASN A CA 1
ATOM 872 C C . ASN A 1 108 ? -7.681 4.418 -7.358 1.00 94.50 108 ASN A C 1
ATOM 874 O O . ASN A 1 108 ? -7.141 3.675 -8.174 1.00 94.50 108 ASN A O 1
ATOM 878 N N . LYS A 1 109 ? -8.325 5.533 -7.716 1.00 85.94 109 LYS A N 1
ATOM 879 C CA . LYS A 1 109 ? -8.288 6.079 -9.083 1.00 85.94 109 LYS A CA 1
ATOM 880 C C . LYS A 1 109 ? -7.151 7.082 -9.259 1.00 85.94 109 LYS A C 1
ATOM 882 O O . LYS A 1 109 ? -6.530 7.144 -10.311 1.00 85.94 109 LYS A O 1
ATOM 887 N N . GLN A 1 110 ? -6.894 7.873 -8.222 1.00 87.81 110 GLN A N 1
ATOM 888 C CA . GLN A 1 110 ? -5.825 8.861 -8.197 1.00 87.81 110 GLN A CA 1
ATOM 889 C C . GLN A 1 110 ? -4.488 8.172 -7.912 1.00 87.81 110 GLN A C 1
ATOM 891 O O . GLN A 1 110 ? -4.448 7.248 -7.106 1.00 87.81 110 GLN A O 1
ATOM 896 N N . HIS A 1 111 ? -3.415 8.616 -8.573 1.00 87.88 111 HIS A N 1
ATOM 897 C CA . HIS A 1 111 ? -2.049 8.083 -8.436 1.00 87.88 111 HIS A CA 1
ATOM 898 C C . HIS A 1 111 ? -1.861 6.603 -8.808 1.00 87.88 111 HIS A C 1
ATOM 900 O O . HIS A 1 111 ? -0.773 6.071 -8.624 1.00 87.88 111 HIS A O 1
ATOM 906 N N . ALA A 1 112 ? -2.870 5.931 -9.370 1.00 87.12 112 ALA A N 1
ATOM 907 C CA . ALA A 1 112 ? -2.734 4.583 -9.924 1.00 87.12 112 ALA A CA 1
ATOM 908 C C . ALA A 1 112 ? -2.036 4.635 -11.295 1.00 87.12 112 ALA A C 1
ATOM 910 O O . ALA A 1 112 ? -2.638 4.358 -12.329 1.00 87.12 112 ALA A O 1
ATOM 911 N N . LEU A 1 113 ? -0.777 5.071 -11.288 1.00 89.25 113 LEU A N 1
ATOM 912 C CA . LEU A 1 113 ? 0.099 5.177 -12.449 1.00 89.25 113 LEU A CA 1
ATOM 913 C C . LEU A 1 113 ? 1.260 4.192 -12.295 1.00 89.25 113 LEU A C 1
ATOM 915 O O . LEU A 1 113 ? 1.574 3.751 -11.187 1.00 89.25 113 LEU A O 1
ATOM 919 N N . LEU A 1 114 ? 1.894 3.831 -13.408 1.00 89.31 114 LEU A N 1
ATOM 920 C CA . LEU A 1 114 ? 3.126 3.052 -13.352 1.00 89.31 114 LEU A CA 1
ATOM 921 C C . LEU A 1 114 ? 4.230 3.876 -12.682 1.00 89.31 114 LEU A C 1
ATOM 923 O O . LEU A 1 114 ? 4.353 5.080 -12.924 1.00 89.31 114 LEU A O 1
ATOM 927 N N . LEU A 1 115 ? 5.041 3.219 -11.854 1.00 90.31 115 LEU A N 1
ATOM 928 C CA . LEU A 1 115 ? 6.242 3.827 -11.295 1.00 90.31 115 LEU A CA 1
ATOM 929 C C . LEU A 1 115 ? 7.188 4.262 -12.431 1.00 90.31 115 LEU A C 1
ATOM 931 O O . LEU A 1 115 ? 7.292 3.570 -13.447 1.00 90.31 115 LEU A O 1
ATOM 935 N N . PRO A 1 116 ? 7.910 5.385 -12.277 1.00 88.62 116 PRO A N 1
ATOM 936 C CA . PRO A 1 116 ? 8.892 5.814 -13.266 1.00 88.62 116 PRO A CA 1
ATOM 937 C C . PRO A 1 116 ? 10.129 4.910 -13.240 1.00 88.62 116 PRO A C 1
ATOM 939 O O . PRO A 1 116 ? 10.436 4.302 -12.217 1.00 88.62 116 PRO A O 1
ATOM 942 N N . GLY A 1 117 ? 10.918 4.895 -14.321 1.00 82.94 117 GLY A N 1
ATOM 943 C CA . GLY A 1 117 ? 12.134 4.069 -14.410 1.00 82.94 117 GLY A CA 1
ATOM 944 C C . GLY A 1 117 ? 13.155 4.298 -13.288 1.00 82.94 117 GLY A C 1
ATOM 945 O O . GLY A 1 117 ? 13.866 3.374 -12.903 1.00 82.94 117 GLY A O 1
ATOM 946 N N . ALA A 1 118 ? 13.160 5.485 -12.669 1.00 85.31 118 ALA A N 1
ATOM 947 C CA . ALA A 1 118 ? 13.967 5.767 -11.482 1.00 85.31 118 ALA A CA 1
ATOM 948 C C . ALA A 1 118 ? 13.700 4.803 -10.306 1.00 85.31 118 ALA A C 1
ATOM 950 O O . ALA A 1 118 ? 14.588 4.607 -9.480 1.00 85.31 118 ALA A O 1
ATOM 951 N N . ALA A 1 119 ? 12.517 4.182 -10.252 1.00 86.00 119 ALA A N 1
ATOM 952 C CA . ALA A 1 119 ? 12.122 3.204 -9.242 1.00 86.00 119 ALA A CA 1
ATOM 953 C C . ALA A 1 119 ? 12.790 1.818 -9.396 1.00 86.00 119 ALA A C 1
ATOM 955 O O . ALA A 1 119 ? 12.639 0.983 -8.508 1.00 86.00 119 ALA A O 1
ATOM 956 N N . TRP A 1 120 ? 13.541 1.576 -10.480 1.00 84.75 120 TRP A N 1
ATOM 957 C CA . TRP A 1 120 ? 14.318 0.344 -10.708 1.00 84.75 120 TRP A CA 1
ATOM 958 C C . TRP A 1 120 ? 15.829 0.514 -10.490 1.00 84.75 120 TRP A C 1
ATOM 960 O O . TRP A 1 120 ? 16.586 -0.449 -10.606 1.00 84.75 120 TRP A O 1
ATOM 970 N N . ASN A 1 121 ? 16.294 1.724 -10.178 1.00 81.88 121 ASN A N 1
ATOM 971 C CA . ASN A 1 121 ? 17.720 1.994 -10.004 1.00 81.88 121 ASN A CA 1
ATOM 972 C C . ASN A 1 121 ? 18.231 1.477 -8.652 1.00 81.88 121 ASN A C 1
ATOM 974 O O . ASN A 1 121 ? 17.576 1.654 -7.638 1.00 81.88 121 ASN A O 1
ATOM 978 N N . SER A 1 122 ? 19.451 0.940 -8.584 1.00 60.12 122 SER A N 1
ATOM 979 C CA . SER A 1 122 ? 20.042 0.431 -7.329 1.00 60.12 122 SER A CA 1
ATOM 980 C C . SER A 1 122 ? 20.231 1.498 -6.233 1.00 60.12 122 SER A C 1
ATOM 982 O O . SER A 1 122 ? 20.281 1.172 -5.048 1.00 60.12 122 SER A O 1
ATOM 984 N N . CYS A 1 123 ? 20.283 2.778 -6.612 1.00 67.25 123 CYS A N 1
ATOM 985 C CA . CYS A 1 123 ? 20.355 3.932 -5.712 1.00 67.25 123 CYS A CA 1
ATOM 986 C C . CYS A 1 123 ? 18.987 4.625 -5.569 1.00 67.25 123 CYS A C 1
ATOM 988 O O . CYS A 1 123 ? 18.877 5.827 -5.817 1.00 67.25 123 CYS A O 1
ATOM 990 N N . LEU A 1 124 ? 17.937 3.870 -5.226 1.00 72.06 124 LEU A N 1
ATOM 991 C CA . LEU A 1 124 ? 16.580 4.410 -5.087 1.00 72.06 124 LEU A CA 1
ATOM 992 C C . LEU A 1 124 ? 16.527 5.589 -4.117 1.00 72.06 124 LEU A C 1
ATOM 994 O O . LEU A 1 124 ? 17.074 5.535 -3.012 1.00 72.06 124 LEU A O 1
ATOM 998 N N . MET A 1 125 ? 15.780 6.620 -4.514 1.00 83.25 125 MET A N 1
ATOM 999 C CA . MET A 1 125 ? 15.328 7.638 -3.574 1.00 83.25 125 MET A CA 1
ATOM 1000 C C . MET A 1 125 ? 14.505 6.972 -2.465 1.00 83.25 125 MET A C 1
ATOM 1002 O O . MET A 1 125 ? 13.786 5.996 -2.708 1.00 83.25 125 MET A O 1
ATOM 1006 N N . LEU A 1 126 ? 14.636 7.486 -1.240 1.00 87.19 126 LEU A N 1
ATOM 1007 C CA . LEU A 1 126 ? 14.052 6.872 -0.048 1.00 87.19 126 LEU A CA 1
ATOM 1008 C C . LEU A 1 126 ? 12.536 6.698 -0.185 1.00 87.19 126 LEU A C 1
ATOM 1010 O O . LEU A 1 126 ? 11.999 5.685 0.252 1.00 87.19 126 LEU A O 1
ATOM 1014 N N . GLU A 1 127 ? 11.876 7.662 -0.825 1.00 89.69 127 GLU A N 1
ATOM 1015 C CA . GLU A 1 127 ? 10.439 7.678 -1.060 1.00 89.69 127 GLU A CA 1
ATOM 1016 C C . GLU A 1 127 ? 9.992 6.454 -1.856 1.00 89.69 127 GLU A C 1
ATOM 1018 O O . GLU A 1 127 ? 9.074 5.753 -1.442 1.00 89.69 127 GLU A O 1
ATOM 1023 N N . TYR A 1 128 ? 10.668 6.157 -2.971 1.00 91.12 128 TYR A N 1
ATOM 1024 C CA . TYR A 1 128 ? 10.346 4.981 -3.778 1.00 91.12 128 TYR A CA 1
ATOM 1025 C C . TYR A 1 128 ? 10.637 3.701 -3.017 1.00 91.12 128 TYR A C 1
ATOM 1027 O O . TYR A 1 128 ? 9.795 2.807 -2.995 1.00 91.12 128 TYR A O 1
ATOM 1035 N N . LYS A 1 129 ? 11.802 3.623 -2.364 1.00 91.31 129 LYS A N 1
ATOM 1036 C CA . LYS A 1 129 ? 12.189 2.432 -1.610 1.00 91.31 129 LYS A CA 1
ATOM 1037 C C . LYS A 1 129 ? 11.149 2.089 -0.544 1.00 91.31 129 LYS A C 1
ATOM 1039 O O . LYS A 1 129 ? 10.671 0.961 -0.511 1.00 91.31 129 LYS A O 1
ATOM 1044 N N . LEU A 1 130 ? 10.767 3.064 0.278 1.00 92.81 130 LEU A N 1
ATOM 1045 C CA . LEU A 1 130 ? 9.770 2.879 1.328 1.00 92.81 130 LEU A CA 1
ATOM 1046 C C . LEU A 1 130 ? 8.407 2.486 0.742 1.00 92.81 130 LEU A C 1
ATOM 1048 O O . LEU A 1 130 ? 7.816 1.501 1.172 1.00 92.81 130 LEU A O 1
ATOM 1052 N N . SER A 1 131 ? 7.925 3.206 -0.271 1.00 95.25 131 SER A N 1
ATOM 1053 C CA . SER A 1 131 ? 6.633 2.916 -0.900 1.00 95.25 131 SER A CA 1
ATOM 1054 C C . SER A 1 131 ? 6.562 1.529 -1.546 1.00 95.25 131 SER A C 1
ATOM 1056 O O . SER A 1 131 ? 5.537 0.852 -1.442 1.00 95.25 131 SER A O 1
ATOM 1058 N N . ILE A 1 132 ? 7.648 1.082 -2.185 1.00 95.25 132 ILE A N 1
ATOM 1059 C CA . ILE A 1 132 ? 7.759 -0.264 -2.762 1.00 95.25 132 ILE A CA 1
ATOM 1060 C C . ILE A 1 132 ? 7.783 -1.317 -1.651 1.00 95.25 132 ILE A C 1
ATOM 1062 O O . ILE A 1 132 ? 7.033 -2.287 -1.739 1.00 95.25 132 ILE A O 1
ATOM 1066 N N . GLU A 1 133 ? 8.576 -1.116 -0.591 1.00 94.56 133 GLU A N 1
ATOM 1067 C CA . GLU A 1 133 ? 8.644 -2.043 0.549 1.00 94.56 133 GLU A CA 1
ATOM 1068 C C . GLU A 1 133 ? 7.276 -2.188 1.244 1.00 94.56 133 GLU A C 1
ATOM 1070 O O . GLU A 1 133 ? 6.869 -3.308 1.573 1.00 94.56 133 GLU A O 1
ATOM 1075 N N . ILE A 1 134 ? 6.519 -1.094 1.401 1.00 96.25 134 ILE A N 1
ATOM 1076 C CA . ILE A 1 134 ? 5.146 -1.121 1.934 1.00 96.25 134 ILE A CA 1
ATOM 1077 C C . ILE A 1 134 ? 4.228 -1.935 1.013 1.00 96.25 134 ILE A C 1
ATOM 1079 O O . ILE A 1 134 ? 3.549 -2.854 1.481 1.00 96.25 134 ILE A O 1
ATOM 1083 N N . ALA A 1 135 ? 4.221 -1.644 -0.293 1.00 97.00 135 ALA A N 1
ATOM 1084 C CA . ALA A 1 135 ? 3.379 -2.345 -1.263 1.00 97.00 135 ALA A CA 1
ATOM 1085 C C . ALA A 1 135 ? 3.687 -3.853 -1.313 1.00 97.00 135 ALA A C 1
ATOM 1087 O O . ALA A 1 135 ? 2.776 -4.678 -1.230 1.00 97.00 135 ALA A O 1
ATOM 1088 N N . GLN A 1 136 ? 4.970 -4.214 -1.381 1.00 95.38 136 GLN A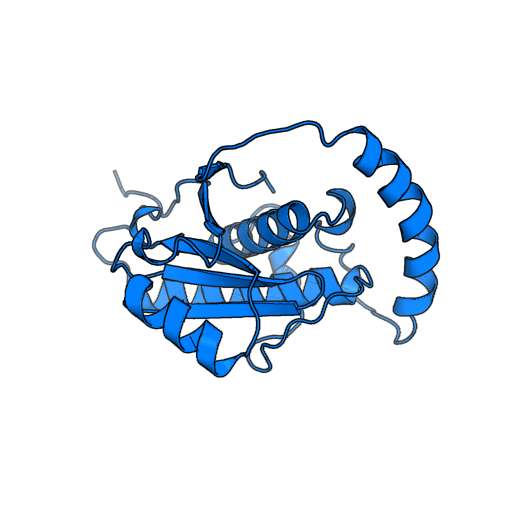 N 1
ATOM 1089 C CA . GLN A 1 136 ? 5.452 -5.597 -1.375 1.00 95.38 136 GLN A CA 1
ATOM 1090 C C . GLN A 1 136 ? 5.041 -6.340 -0.111 1.00 95.38 136 GLN A C 1
ATOM 1092 O O . GLN A 1 136 ? 4.506 -7.448 -0.187 1.00 95.38 136 GLN A O 1
ATOM 1097 N N . THR A 1 137 ? 5.244 -5.709 1.048 1.00 94.94 137 THR A N 1
ATOM 1098 C CA . THR A 1 137 ? 4.876 -6.285 2.343 1.00 94.94 137 THR A CA 1
ATOM 1099 C C . THR A 1 137 ? 3.377 -6.556 2.388 1.00 94.94 137 THR A C 1
ATOM 1101 O O . THR A 1 137 ? 2.969 -7.675 2.688 1.00 94.94 137 THR A O 1
ATOM 1104 N N . VAL A 1 138 ? 2.539 -5.591 2.000 1.00 95.56 138 VAL A N 1
ATOM 1105 C CA . VAL A 1 138 ? 1.083 -5.781 1.982 1.00 95.56 138 VAL A CA 1
ATOM 1106 C C . VAL A 1 138 ? 0.655 -6.907 1.041 1.00 95.56 138 VAL A C 1
ATOM 1108 O O . VAL A 1 138 ? -0.153 -7.749 1.434 1.00 95.56 138 VAL A O 1
ATOM 1111 N N . LEU A 1 139 ? 1.192 -6.960 -0.180 1.00 94.88 139 LEU A N 1
ATOM 1112 C CA . LEU A 1 139 ? 0.854 -8.014 -1.139 1.00 94.88 139 LEU A CA 1
ATOM 1113 C C . LEU A 1 139 ? 1.275 -9.396 -0.625 1.00 94.88 139 LEU A C 1
ATOM 1115 O O . LEU A 1 139 ? 0.492 -10.345 -0.700 1.00 94.88 139 LEU A O 1
ATOM 1119 N N . TYR A 1 140 ? 2.460 -9.506 -0.023 1.00 92.25 140 TYR A N 1
ATOM 1120 C CA . TYR A 1 140 ? 2.923 -10.751 0.587 1.00 92.25 140 TYR A CA 1
ATOM 1121 C C . TYR A 1 140 ? 1.991 -11.204 1.720 1.00 92.25 140 TYR A C 1
ATOM 1123 O O . TYR A 1 140 ? 1.597 -12.370 1.782 1.00 92.25 140 TYR A O 1
ATOM 1131 N N . ARG A 1 141 ? 1.540 -10.270 2.569 1.00 89.06 141 ARG A N 1
ATOM 1132 C CA . ARG A 1 141 ? 0.567 -10.533 3.646 1.00 89.06 141 ARG A CA 1
ATOM 1133 C C . ARG A 1 141 ? -0.823 -10.915 3.136 1.00 89.06 141 ARG A C 1
ATOM 1135 O O . ARG A 1 141 ? -1.519 -11.685 3.790 1.00 89.06 141 ARG A O 1
ATOM 1142 N N . MET A 1 142 ? -1.217 -10.443 1.953 1.00 90.56 142 MET A N 1
ATOM 1143 C CA . MET A 1 142 ? -2.418 -10.919 1.241 1.00 90.56 142 MET A CA 1
ATOM 1144 C C . MET A 1 142 ? -2.269 -12.327 0.670 1.00 90.56 142 MET A C 1
ATOM 1146 O O . MET A 1 142 ? -3.219 -12.894 0.134 1.00 90.56 142 MET A O 1
ATOM 1150 N N . GLY A 1 143 ? -1.074 -12.886 0.773 1.00 88.38 143 GLY A N 1
ATOM 1151 C CA . GLY A 1 143 ? -0.762 -14.213 0.320 1.00 88.38 143 GLY A CA 1
ATOM 1152 C C . GLY A 1 143 ? -0.211 -14.273 -1.102 1.00 88.38 143 GLY A C 1
ATOM 1153 O O . GLY A 1 143 ? -0.043 -15.377 -1.625 1.00 88.38 143 GLY A O 1
ATOM 1154 N N . VAL A 1 144 ? 0.133 -13.137 -1.710 1.00 87.19 144 VAL A N 1
ATOM 1155 C CA . VAL A 1 144 ? 0.831 -13.107 -3.000 1.00 87.19 144 VAL A CA 1
ATOM 1156 C C . VAL A 1 144 ? 2.237 -13.682 -2.819 1.00 87.19 144 VAL A C 1
ATOM 1158 O O . VAL A 1 144 ? 2.927 -13.298 -1.874 1.00 87.19 144 VAL A O 1
ATOM 1161 N N . PRO A 1 145 ? 2.682 -14.600 -3.688 1.00 85.75 145 PRO A N 1
ATOM 1162 C CA . PRO A 1 145 ? 4.038 -15.110 -3.613 1.00 85.75 145 PRO A CA 1
ATOM 1163 C C . PRO A 1 145 ? 5.099 -14.019 -3.730 1.00 85.75 145 PRO A C 1
ATOM 1165 O O . PRO A 1 145 ? 4.966 -13.127 -4.564 1.00 85.75 145 PRO A O 1
ATOM 1168 N N . ARG A 1 146 ? 6.190 -14.114 -2.968 1.00 84.62 146 ARG A N 1
ATOM 1169 C CA . ARG A 1 146 ? 7.252 -13.101 -2.881 1.00 84.62 146 ARG A CA 1
ATOM 1170 C C . ARG A 1 146 ? 7.768 -12.656 -4.248 1.00 84.62 146 ARG A C 1
ATOM 1172 O O . ARG A 1 146 ? 7.780 -11.462 -4.528 1.00 84.62 146 ARG A O 1
ATOM 1179 N N . ARG A 1 147 ? 8.071 -13.602 -5.143 1.00 81.88 147 ARG A N 1
ATOM 1180 C CA . ARG A 1 147 ? 8.520 -13.308 -6.521 1.00 81.88 147 ARG A CA 1
ATOM 1181 C C . ARG A 1 147 ? 7.515 -12.495 -7.345 1.00 81.88 147 ARG A C 1
ATOM 1183 O O . ARG A 1 147 ? 7.894 -11.867 -8.322 1.00 81.88 147 ARG A O 1
ATOM 1190 N N . LEU A 1 148 ? 6.231 -12.551 -6.992 1.00 84.81 148 LEU A N 1
ATOM 1191 C CA . LEU A 1 148 ? 5.149 -11.802 -7.636 1.00 84.81 148 LEU A CA 1
ATOM 1192 C C . LEU A 1 148 ? 4.819 -10.492 -6.906 1.00 84.81 148 LEU A C 1
ATOM 1194 O O . LEU A 1 148 ? 4.036 -9.693 -7.418 1.00 84.81 148 LEU A O 1
ATOM 1198 N N . THR A 1 149 ? 5.406 -10.265 -5.728 1.00 89.00 149 THR A N 1
ATOM 1199 C CA . THR A 1 149 ? 5.381 -8.960 -5.057 1.00 89.00 149 THR A CA 1
ATOM 1200 C C . THR A 1 149 ? 6.470 -8.029 -5.583 1.00 89.00 149 THR A C 1
ATOM 1202 O O . THR A 1 149 ? 6.309 -6.816 -5.533 1.00 89.00 149 THR A O 1
ATOM 1205 N N . GLU A 1 150 ? 7.561 -8.576 -6.119 1.00 88.94 150 GLU A N 1
ATOM 1206 C CA . GLU A 1 150 ? 8.651 -7.799 -6.710 1.00 88.94 150 GLU A CA 1
ATOM 1207 C C . GLU A 1 150 ? 8.169 -6.945 -7.892 1.00 88.94 150 GLU A C 1
ATOM 1209 O O . GLU A 1 150 ? 7.203 -7.291 -8.583 1.00 88.94 150 GLU A O 1
ATOM 1214 N N . LEU A 1 151 ? 8.852 -5.817 -8.131 1.00 88.00 151 LEU A N 1
ATOM 1215 C CA . LEU A 1 151 ? 8.596 -5.034 -9.337 1.00 88.00 151 LEU A CA 1
ATOM 1216 C C . LEU A 1 151 ? 8.818 -5.929 -10.566 1.00 88.00 151 LEU A C 1
ATOM 1218 O O . LEU A 1 151 ? 9.805 -6.670 -10.605 1.00 88.00 151 LEU A O 1
ATOM 1222 N N . PRO A 1 152 ? 7.937 -5.867 -11.581 1.00 84.62 152 PRO A N 1
ATOM 1223 C CA . PRO A 1 152 ? 8.189 -6.560 -12.838 1.00 84.62 152 PRO A CA 1
ATOM 1224 C C . PRO A 1 152 ? 9.504 -6.055 -13.445 1.00 84.62 152 PRO A C 1
ATOM 1226 O O . PRO A 1 152 ? 9.950 -4.947 -13.138 1.00 84.62 152 PRO A O 1
ATOM 1229 N N . ALA A 1 153 ? 10.133 -6.845 -14.319 1.00 77.00 153 ALA A N 1
ATOM 1230 C CA . ALA A 1 153 ? 11.296 -6.369 -15.065 1.00 77.00 153 ALA A CA 1
ATOM 1231 C C . ALA A 1 153 ? 10.950 -5.038 -15.752 1.00 77.00 153 ALA A C 1
ATOM 1233 O O . ALA A 1 153 ? 9.853 -4.904 -16.298 1.00 77.00 153 ALA A O 1
ATOM 1234 N N . TYR A 1 154 ? 11.860 -4.060 -15.696 1.00 66.19 154 TYR A N 1
ATOM 1235 C CA . TYR A 1 154 ? 11.649 -2.775 -16.355 1.00 66.19 154 TYR A CA 1
ATOM 1236 C C . TYR A 1 154 ? 11.578 -3.011 -17.863 1.00 66.19 154 TYR A C 1
ATOM 1238 O O . TYR A 1 154 ? 12.596 -3.187 -18.529 1.00 66.19 154 TYR A O 1
ATOM 1246 N N . MET A 1 155 ? 10.363 -3.090 -18.388 1.00 55.81 155 MET A N 1
ATOM 1247 C CA . MET A 1 155 ? 10.106 -3.259 -19.806 1.00 55.81 155 MET A CA 1
ATOM 1248 C C . MET A 1 155 ? 9.682 -1.895 -20.330 1.00 55.81 155 MET A C 1
ATOM 1250 O O . MET A 1 155 ? 8.594 -1.415 -20.022 1.00 55.81 155 MET A O 1
ATOM 1254 N N . SER A 1 156 ? 10.577 -1.257 -21.087 1.00 48.81 156 SER A N 1
ATOM 1255 C CA . SER A 1 156 ? 10.334 0.018 -21.775 1.00 48.81 156 SER A CA 1
ATOM 1256 C C . SER A 1 156 ? 9.127 -0.033 -22.714 1.00 48.81 156 SER A C 1
ATOM 1258 O O . SER A 1 156 ? 8.574 1.010 -23.042 1.00 48.81 156 SER A O 1
ATOM 1260 N N . ASP A 1 157 ? 8.687 -1.236 -23.087 1.00 45.84 157 ASP A N 1
ATOM 1261 C CA . ASP A 1 157 ? 7.621 -1.487 -24.043 1.00 45.84 157 ASP A CA 1
ATOM 1262 C C . ASP A 1 157 ? 6.669 -2.539 -23.463 1.00 45.84 157 ASP A C 1
ATOM 1264 O O . ASP A 1 157 ? 6.873 -3.738 -23.636 1.00 45.84 157 ASP A O 1
ATOM 1268 N N . PHE A 1 158 ? 5.640 -2.115 -22.725 1.00 47.75 158 PHE A N 1
ATOM 1269 C CA . PHE A 1 158 ? 4.561 -3.015 -22.309 1.00 47.75 158 PHE A CA 1
ATOM 1270 C C . PHE A 1 158 ? 3.566 -3.199 -23.468 1.00 47.75 158 PHE A C 1
ATOM 1272 O O . PHE A 1 158 ? 2.864 -2.243 -23.808 1.00 47.75 158 PHE A O 1
ATOM 1279 N N . PRO A 1 159 ? 3.419 -4.403 -24.056 1.00 49.94 159 PRO A N 1
ATOM 1280 C CA . PRO A 1 159 ? 2.327 -4.686 -24.975 1.00 49.94 159 PRO A CA 1
ATOM 1281 C C . PRO A 1 159 ? 1.041 -4.955 -24.183 1.00 49.94 159 PRO A C 1
ATOM 1283 O O . PRO A 1 159 ? 1.055 -5.514 -23.084 1.00 49.94 159 PRO A O 1
ATOM 1286 N N . THR A 1 160 ? -0.095 -4.627 -24.786 1.00 50.06 160 THR A N 1
ATOM 1287 C CA . THR A 1 160 ? -1.463 -4.733 -24.252 1.00 50.06 160 THR A CA 1
ATOM 1288 C C . THR A 1 160 ? -1.949 -6.155 -23.900 1.00 50.06 160 THR A C 1
ATOM 1290 O O . THR A 1 160 ? -3.063 -6.291 -23.401 1.00 50.06 160 THR A O 1
ATOM 1293 N N . ASP A 1 161 ? -1.137 -7.206 -24.080 1.00 51.31 161 ASP A N 1
ATOM 1294 C CA . ASP A 1 161 ? -1.529 -8.622 -23.898 1.00 51.31 161 ASP A CA 1
ATOM 1295 C C . ASP A 1 161 ? -0.854 -9.353 -22.709 1.00 51.31 161 ASP A C 1
ATOM 1297 O O . ASP A 1 161 ? -0.974 -10.574 -22.550 1.00 51.31 161 ASP A O 1
ATOM 1301 N N . LEU A 1 162 ? -0.195 -8.617 -21.806 1.00 55.72 162 LEU A N 1
ATOM 1302 C CA . LEU A 1 162 ? 0.574 -9.173 -20.678 1.00 55.72 162 LEU A CA 1
ATOM 1303 C C . LEU A 1 162 ? -0.245 -10.068 -19.720 1.00 55.72 162 LEU A C 1
ATOM 1305 O O . LEU A 1 162 ? 0.259 -11.055 -19.175 1.00 55.72 162 LEU A O 1
ATOM 1309 N N . GLY A 1 163 ? -1.538 -9.768 -19.555 1.00 49.22 163 GLY A N 1
ATOM 1310 C CA . GLY A 1 163 ? -2.423 -10.480 -18.628 1.00 49.22 163 GLY A CA 1
ATOM 1311 C C . GLY A 1 163 ? -2.610 -11.971 -18.943 1.00 49.22 163 GLY A C 1
ATOM 1312 O O . GLY A 1 163 ? -2.844 -12.757 -18.026 1.00 49.22 163 GLY A O 1
ATOM 1313 N N . ARG A 1 164 ? -2.462 -12.394 -20.211 1.00 47.59 164 ARG A N 1
ATOM 1314 C CA . ARG A 1 164 ? -2.605 -13.814 -20.601 1.00 47.59 164 ARG A CA 1
ATOM 1315 C C . ARG A 1 164 ? -1.323 -14.620 -20.418 1.00 47.59 164 ARG A C 1
ATOM 1317 O O . ARG A 1 164 ? -1.401 -15.782 -20.029 1.00 47.59 164 ARG A O 1
ATOM 1324 N N . HIS A 1 165 ? -0.155 -14.017 -20.642 1.00 51.62 165 HIS A N 1
ATOM 1325 C CA . HIS A 1 165 ? 1.130 -14.707 -20.476 1.00 51.62 165 HIS A CA 1
ATOM 1326 C C . HIS A 1 165 ? 1.476 -14.962 -19.006 1.00 51.62 165 HIS A C 1
ATOM 1328 O O . HIS A 1 165 ? 2.127 -15.955 -18.682 1.00 51.62 165 HIS A O 1
ATOM 1334 N N . HIS A 1 166 ? 1.009 -14.104 -18.099 1.00 57.22 166 HIS A N 1
ATOM 1335 C CA . HIS A 1 166 ? 1.371 -14.214 -16.692 1.00 57.22 166 HIS A CA 1
ATOM 1336 C C . HIS A 1 166 ? 0.597 -15.332 -15.986 1.00 57.22 166 HIS A C 1
ATOM 1338 O O . HIS A 1 166 ? 1.197 -16.043 -15.190 1.00 57.22 166 HIS A O 1
ATOM 1344 N N . ALA A 1 167 ? -0.659 -15.609 -16.355 1.00 51.09 167 ALA A N 1
ATOM 1345 C CA . ALA A 1 167 ? -1.496 -16.639 -15.724 1.00 51.09 167 ALA A CA 1
ATOM 1346 C C . ALA A 1 167 ? -0.905 -18.071 -15.725 1.00 51.09 167 ALA A C 1
ATOM 1348 O O . ALA A 1 167 ? -1.270 -18.878 -14.873 1.00 51.09 167 ALA A O 1
ATOM 1349 N N . ALA A 1 168 ? 0.017 -18.408 -16.636 1.00 53.47 168 ALA A N 1
ATOM 1350 C CA . ALA A 1 168 ? 0.728 -19.694 -16.613 1.00 53.47 168 ALA A CA 1
ATOM 1351 C C . ALA A 1 168 ? 1.808 -19.740 -15.514 1.00 53.47 168 ALA A C 1
ATOM 1353 O O . ALA A 1 168 ? 1.887 -20.705 -14.759 1.00 53.47 168 ALA A O 1
ATOM 1354 N N . ARG A 1 169 ? 2.554 -18.640 -15.343 1.00 57.50 169 ARG A N 1
ATOM 1355 C CA . ARG A 1 169 ? 3.596 -18.450 -14.316 1.00 57.50 169 ARG A CA 1
ATOM 1356 C C . ARG A 1 169 ? 3.029 -18.465 -12.884 1.00 57.50 169 ARG A C 1
ATOM 1358 O O . ARG A 1 169 ? 3.756 -18.708 -11.926 1.00 57.50 169 ARG A O 1
ATOM 1365 N N . TRP A 1 170 ? 1.722 -18.230 -12.740 1.00 57.38 170 TRP A N 1
ATOM 1366 C CA . TRP A 1 170 ? 0.992 -18.264 -11.468 1.00 57.38 170 TRP A CA 1
ATOM 1367 C C . TRP A 1 170 ? 0.963 -19.639 -10.811 1.00 57.38 170 TRP A C 1
ATOM 1369 O O . TRP A 1 170 ? 1.111 -19.728 -9.595 1.00 57.38 170 TRP A O 1
ATOM 1379 N N . LYS A 1 171 ? 0.734 -20.702 -11.589 1.00 56.84 171 LYS A N 1
ATOM 1380 C CA . LYS A 1 171 ? 0.515 -22.041 -11.023 1.00 56.84 171 LYS A CA 1
ATOM 1381 C C . LYS A 1 171 ? 1.772 -22.580 -10.348 1.00 56.84 171 LYS A C 1
ATOM 1383 O O . LYS A 1 171 ? 1.677 -23.083 -9.232 1.00 56.84 171 LYS A O 1
ATOM 1388 N N . ASP A 1 172 ? 2.921 -22.387 -10.984 1.00 60.56 172 ASP A N 1
ATOM 1389 C CA . ASP A 1 172 ? 4.198 -22.912 -10.497 1.00 60.56 172 ASP A CA 1
ATOM 1390 C C . ASP A 1 172 ? 4.652 -22.177 -9.227 1.00 60.56 172 ASP A C 1
ATOM 1392 O O . ASP A 1 172 ? 5.030 -22.795 -8.237 1.00 60.56 172 ASP A O 1
ATOM 1396 N N . ILE A 1 173 ? 4.521 -20.845 -9.199 1.00 60.75 173 ILE A N 1
ATOM 1397 C CA . ILE A 1 173 ? 4.975 -20.030 -8.062 1.00 60.75 173 ILE A CA 1
ATOM 1398 C C . ILE A 1 173 ? 4.064 -20.203 -6.830 1.00 60.75 173 ILE A C 1
ATOM 1400 O O . ILE A 1 173 ? 4.542 -20.174 -5.696 1.00 60.75 173 ILE A O 1
ATOM 1404 N N . ILE A 1 174 ? 2.750 -20.377 -7.025 1.00 62.94 174 ILE A N 1
ATOM 1405 C CA . ILE A 1 174 ? 1.805 -20.582 -5.914 1.00 62.94 174 ILE A CA 1
ATOM 1406 C C . ILE A 1 174 ? 2.051 -21.929 -5.221 1.00 62.94 174 ILE A C 1
ATOM 1408 O O . ILE A 1 174 ? 1.968 -21.993 -3.994 1.00 62.94 174 ILE A O 1
ATOM 1412 N N . ALA A 1 175 ? 2.370 -22.983 -5.978 1.00 61.12 175 ALA A N 1
ATOM 1413 C CA . ALA A 1 175 ? 2.634 -24.311 -5.423 1.00 61.12 175 ALA A CA 1
ATOM 1414 C C . ALA A 1 175 ? 3.838 -24.308 -4.461 1.00 61.12 175 ALA A C 1
ATOM 1416 O O . ALA A 1 175 ? 3.746 -24.860 -3.362 1.00 61.12 175 ALA A O 1
ATOM 1417 N N . ASP A 1 176 ? 4.916 -23.613 -4.832 1.00 60.44 176 ASP A N 1
ATOM 1418 C CA . ASP A 1 176 ? 6.138 -23.520 -4.026 1.00 60.44 176 ASP A CA 1
ATOM 1419 C C . ASP A 1 176 ? 5.934 -22.718 -2.726 1.00 60.44 176 ASP A C 1
ATOM 1421 O O . ASP A 1 176 ? 6.464 -23.071 -1.671 1.00 60.44 176 ASP A O 1
ATOM 1425 N N . GLU A 1 177 ? 5.135 -21.646 -2.762 1.00 60.88 177 GLU A N 1
ATOM 1426 C CA . GLU A 1 177 ? 4.957 -20.748 -1.611 1.00 60.88 177 GLU A CA 1
ATOM 1427 C C . GLU A 1 177 ? 3.915 -21.206 -0.587 1.00 60.88 177 GLU A C 1
ATOM 1429 O O . GLU A 1 177 ? 4.087 -20.961 0.610 1.00 60.88 177 GLU A O 1
ATOM 1434 N N . VAL A 1 178 ? 2.857 -21.905 -1.013 1.00 60.50 178 VAL A N 1
ATOM 1435 C CA . VAL A 1 178 ? 1.864 -22.484 -0.087 1.00 60.50 178 VAL A CA 1
ATOM 1436 C C . VAL A 1 178 ? 2.522 -23.497 0.862 1.00 60.50 178 VAL A C 1
ATOM 1438 O O . VAL A 1 178 ? 2.115 -23.609 2.017 1.00 60.50 178 VAL A O 1
ATOM 1441 N N . CYS A 1 179 ? 3.594 -24.163 0.422 1.00 55.44 179 CYS A N 1
ATOM 1442 C CA . CYS A 1 179 ? 4.383 -25.084 1.242 1.00 55.44 179 CYS A CA 1
ATOM 1443 C C . CYS A 1 179 ? 5.177 -24.375 2.365 1.00 55.44 179 CYS A C 1
ATOM 1445 O O . CYS A 1 179 ? 5.387 -24.942 3.438 1.00 55.44 179 CYS A O 1
ATOM 1447 N N . LEU A 1 180 ? 5.583 -23.115 2.156 1.00 54.97 180 LEU A N 1
ATOM 1448 C CA . LEU A 1 180 ? 6.502 -22.386 3.043 1.00 54.97 180 LEU A CA 1
ATOM 1449 C C . LEU A 1 180 ? 5.810 -21.605 4.176 1.00 54.97 180 LEU A C 1
ATOM 1451 O O . LEU A 1 180 ? 6.460 -21.231 5.154 1.00 54.97 180 LEU A O 1
ATOM 1455 N N . ARG A 1 181 ? 4.496 -21.360 4.101 1.00 57.72 181 ARG A N 1
ATOM 1456 C CA . ARG A 1 181 ? 3.778 -20.535 5.092 1.00 57.72 181 ARG A CA 1
ATOM 1457 C C . ARG A 1 181 ? 3.299 -21.339 6.304 1.00 57.72 181 ARG A C 1
ATOM 1459 O O . ARG A 1 181 ? 2.119 -21.662 6.428 1.00 57.72 181 ARG A O 1
ATOM 1466 N N . LYS A 1 182 ? 4.199 -21.582 7.262 1.00 46.88 182 LYS A N 1
ATOM 1467 C CA . LYS A 1 182 ? 3.839 -21.925 8.652 1.00 46.88 182 LYS A CA 1
ATOM 1468 C C . LYS A 1 182 ? 4.164 -20.764 9.606 1.00 46.88 182 LYS A C 1
ATOM 1470 O O . LYS A 1 182 ? 5.327 -20.482 9.846 1.00 46.88 182 LYS A O 1
ATOM 1475 N N . LYS A 1 183 ? 3.087 -20.153 10.130 1.00 47.56 183 LYS A N 1
ATOM 1476 C CA . LYS A 1 183 ? 2.914 -19.276 11.317 1.00 47.56 183 LYS A CA 1
ATOM 1477 C C . LYS A 1 183 ? 3.927 -18.152 11.618 1.00 47.56 183 LYS A C 1
ATOM 1479 O O . LYS A 1 183 ? 5.082 -18.406 11.925 1.00 47.56 183 LYS A O 1
ATOM 1484 N N . ALA A 1 184 ? 3.391 -16.935 11.775 1.00 42.53 184 ALA A N 1
ATOM 1485 C CA . ALA A 1 184 ? 3.813 -15.982 12.811 1.00 42.53 184 ALA A CA 1
ATOM 1486 C C . ALA A 1 184 ? 2.645 -15.032 13.164 1.00 42.53 184 ALA A C 1
ATOM 1488 O O . ALA A 1 184 ? 2.134 -14.325 12.293 1.00 42.53 184 ALA A O 1
ATOM 1489 N N . GLU A 1 185 ? 2.223 -15.058 14.430 1.00 46.12 185 GLU A N 1
ATOM 1490 C CA . GLU A 1 185 ? 1.249 -14.158 15.062 1.00 46.12 185 GLU A CA 1
ATOM 1491 C C . GLU A 1 185 ? 2.029 -13.021 15.745 1.00 46.12 185 GLU A C 1
ATOM 1493 O O . GLU A 1 185 ? 2.460 -13.163 16.883 1.00 46.12 185 GLU A O 1
ATOM 1498 N N . CYS A 1 186 ? 2.268 -11.912 15.041 1.00 46.97 186 CYS A N 1
ATOM 1499 C CA . CYS A 1 186 ? 2.774 -10.666 15.626 1.00 46.97 186 CYS A CA 1
ATOM 1500 C C . CYS A 1 186 ? 2.085 -9.485 14.927 1.00 46.97 186 CYS A C 1
ATOM 1502 O O . CYS A 1 186 ? 2.091 -9.463 13.706 1.00 46.97 186 CYS A O 1
ATOM 1504 N N . PRO A 1 187 ? 1.520 -8.497 15.640 1.00 56.78 187 PRO A N 1
ATOM 1505 C CA . PRO A 1 187 ? 0.820 -7.357 15.024 1.00 56.78 187 PRO A CA 1
ATOM 1506 C C . PRO A 1 187 ? 1.760 -6.325 14.367 1.00 56.78 187 PRO A C 1
ATOM 1508 O O . PRO A 1 187 ? 1.319 -5.464 13.606 1.00 56.78 187 PRO A O 1
ATOM 1511 N N . LEU A 1 188 ? 3.066 -6.411 14.646 1.00 64.56 188 LEU A N 1
ATOM 1512 C CA . LEU A 1 188 ? 4.111 -5.609 14.016 1.00 64.56 188 LEU A CA 1
ATOM 1513 C C . LEU A 1 188 ? 4.967 -6.498 13.116 1.00 64.56 188 LEU A C 1
ATOM 1515 O O . LEU A 1 188 ? 5.567 -7.468 13.588 1.00 64.56 188 LEU A O 1
ATOM 1519 N N . PHE A 1 189 ? 5.064 -6.139 11.839 1.00 71.62 189 PHE A N 1
ATOM 1520 C CA . PHE A 1 189 ? 5.847 -6.887 10.861 1.00 71.62 189 PHE A CA 1
ATOM 1521 C C . PHE A 1 189 ? 7.061 -6.089 10.412 1.00 71.62 189 PHE A C 1
ATOM 1523 O O . PHE A 1 189 ? 6.956 -4.904 10.102 1.00 71.62 189 PHE A O 1
ATOM 1530 N N . VAL A 1 190 ? 8.211 -6.759 10.334 1.00 74.50 190 VAL A N 1
ATOM 1531 C CA . VAL A 1 190 ? 9.402 -6.194 9.696 1.00 74.50 190 VAL A CA 1
ATOM 1532 C C . VAL A 1 190 ? 9.144 -6.134 8.191 1.00 74.50 190 VAL A C 1
ATOM 1534 O O . VAL A 1 190 ? 8.839 -7.160 7.581 1.00 74.50 190 VAL A O 1
ATOM 1537 N N . MET A 1 191 ? 9.249 -4.943 7.598 1.00 76.06 191 MET A N 1
ATOM 1538 C CA . MET A 1 191 ? 9.093 -4.777 6.150 1.00 76.06 191 MET A CA 1
ATOM 1539 C C . MET A 1 191 ? 10.177 -5.566 5.417 1.00 76.06 191 MET A C 1
ATOM 1541 O O . MET A 1 191 ? 11.339 -5.589 5.841 1.00 76.06 191 MET A O 1
ATOM 1545 N N . HIS A 1 192 ? 9.803 -6.221 4.317 1.00 58.31 192 HIS A N 1
ATOM 1546 C CA . HIS A 1 192 ? 10.766 -6.991 3.539 1.00 58.31 192 HIS A CA 1
ATOM 1547 C C . HIS A 1 192 ? 11.866 -6.074 2.988 1.00 58.31 192 HIS A C 1
ATOM 1549 O O . HIS A 1 192 ? 11.569 -4.977 2.517 1.00 58.31 192 HIS A O 1
ATOM 1555 N N . PRO A 1 193 ? 13.145 -6.486 3.050 1.00 50.09 193 PRO A N 1
ATOM 1556 C CA . PRO A 1 193 ? 14.198 -5.744 2.382 1.00 50.09 193 PRO A CA 1
ATOM 1557 C C . PRO A 1 193 ? 13.985 -5.827 0.867 1.00 50.09 193 PRO A C 1
ATOM 1559 O O . PRO A 1 193 ? 13.933 -6.935 0.327 1.00 50.09 193 PRO A O 1
ATOM 1562 N N . ALA A 1 194 ? 13.848 -4.657 0.234 1.00 47.50 194 ALA A N 1
ATOM 1563 C CA . ALA A 1 194 ? 14.014 -4.492 -1.208 1.00 47.50 194 ALA A CA 1
ATOM 1564 C C . ALA A 1 194 ? 15.459 -4.780 -1.631 1.00 47.50 194 ALA A C 1
ATOM 1566 O O . ALA A 1 194 ? 16.380 -4.422 -0.849 1.00 47.50 194 ALA A O 1
#

Foldseek 3Di:
DFDDKDFAQKKFKDFPVPLVPAFQAWWKKWFDDLAEIEIDTDRGCSPVVVVVCVVVVDGGMMIIDGCVRIDDGPPDDSVVLRVLLRLLLLQLLLQLCVVLLNSHDYPDPHSSHHDDPLLVDPPHDPSSQNSLLSSLQVCVVSVNQNVSSDGHPPDPDDDPPNNVVNVVVVVVRSVVRVVVDDDDDDSMDRGDHD